Protein AF-0000000066297796 (afdb_homodimer)

Solvent-accessible surface area (backbone atoms only — not comparable to full-atom values): 14491 Å² total; per-residue (Å²): 128,83,78,82,70,74,67,87,61,64,45,79,57,37,76,49,70,39,45,79,88,54,31,48,97,86,64,41,48,44,60,19,57,55,48,24,51,47,42,53,22,48,47,53,55,48,22,64,70,48,68,47,52,62,45,63,42,34,41,39,68,30,38,41,75,50,87,57,54,66,49,24,34,40,34,30,19,32,37,77,75,46,72,60,62,36,36,39,31,32,43,38,38,34,34,36,34,26,72,74,47,86,66,66,67,46,70,52,73,26,32,38,33,36,39,32,33,34,22,29,48,98,82,70,41,79,32,73,49,62,76,74,72,80,127,130,82,77,83,71,73,67,86,59,63,44,80,55,37,75,49,70,40,46,79,90,55,33,48,98,86,62,40,48,45,62,18,56,55,47,23,53,46,42,54,22,49,46,53,56,49,22,64,68,47,69,45,52,63,44,62,41,34,40,38,68,29,38,43,75,50,88,57,53,68,48,24,36,41,32,30,19,35,37,78,76,46,72,60,62,36,35,40,31,32,42,37,37,33,34,36,34,27,73,72,46,86,64,66,66,45,70,50,75,24,33,39,32,36,38,32,32,33,22,28,48,99,83,69,41,79,31,73,49,64,75,75,72,82,126

Nearest PDB structures (foldseek):
  1yli-assembly1_B  TM=9.762E-01  e=2.088E-17  Haemophilus influenzae
  3bjk-assembly1_D  TM=9.701E-01  e=1.473E-16  Haemophilus influenzae Rd KW20
  5dm5-assembly1_B  TM=9.636E-01  e=7.274E-17  Yersinia pestis
  3bjk-assembly1_F  TM=9.684E-01  e=4.130E-16  Haemophilus influenzae Rd KW20
  3d6l-assembly1_A  TM=9.419E-01  e=7.217E-12  Campylobacter jejuni

Structure (mmCIF, N/CA/C/O backbone):
data_AF-0000000066297796-model_v1
#
loop_
_entity.id
_entity.type
_entity.pdbx_description
1 polymer 'Uncharacterized acyl-CoA thioester hydrolase bbp_254'
#
loop_
_atom_site.group_PDB
_atom_site.id
_atom_site.type_symbol
_atom_site.label_atom_id
_atom_site.label_alt_id
_atom_site.label_comp_id
_atom_site.label_asym_id
_atom_site.label_entity_id
_atom_site.label_seq_id
_atom_site.pdbx_PDB_ins_code
_atom_site.Cartn_x
_atom_site.Cartn_y
_atom_site.Cartn_z
_atom_site.occupancy
_atom_site.B_iso_or_equiv
_atom_site.auth_seq_id
_atom_site.auth_comp_id
_atom_site.auth_asym_id
_atom_site.auth_atom_id
_atom_site.pdbx_PDB_model_num
ATOM 1 N N . MET A 1 1 ? -14.867 -24.016 8.32 1 32.47 1 MET A N 1
ATOM 2 C CA . MET A 1 1 ? -15.242 -22.609 8.445 1 32.47 1 MET A CA 1
ATOM 3 C C . MET A 1 1 ? -15.898 -22.109 7.16 1 32.47 1 MET A C 1
ATOM 5 O O . MET A 1 1 ? -15.32 -22.234 6.078 1 32.47 1 MET A O 1
ATOM 9 N N . ASN A 1 2 ? -17.203 -22.109 6.871 1 38.03 2 ASN A N 1
ATOM 10 C CA . ASN A 1 2 ? -18.016 -21.781 5.703 1 38.03 2 ASN A CA 1
ATOM 11 C C . ASN A 1 2 ? -17.562 -20.469 5.047 1 38.03 2 ASN A C 1
ATOM 13 O O . ASN A 1 2 ? -17.875 -19.391 5.527 1 38.03 2 ASN A O 1
ATOM 17 N N . ILE A 1 3 ? -16.453 -20.359 4.543 1 45.09 3 ILE A N 1
ATOM 18 C CA . ILE A 1 3 ? -15.773 -19.281 3.822 1 45.09 3 ILE A CA 1
ATOM 19 C C . ILE A 1 3 ? -16.734 -18.641 2.82 1 45.09 3 ILE A C 1
ATOM 21 O O . ILE A 1 3 ? -16.344 -17.766 2.053 1 45.09 3 ILE A O 1
ATOM 25 N N . LYS A 1 4 ? -17.812 -19.359 2.416 1 47.53 4 LYS A N 1
ATOM 26 C CA . LYS A 1 4 ? -18.844 -19.125 1.405 1 47.53 4 LYS A CA 1
ATOM 27 C C . LYS A 1 4 ? -19.594 -17.828 1.689 1 47.53 4 LYS A C 1
ATOM 29 O O . LYS A 1 4 ? -20.094 -17.188 0.768 1 47.53 4 LYS A O 1
ATOM 34 N N . ASN A 1 5 ? -20 -17.5 2.943 1 54.66 5 ASN A N 1
ATOM 35 C CA . ASN A 1 5 ? -20.984 -16.453 3.154 1 54.66 5 ASN A CA 1
ATOM 36 C C . ASN A 1 5 ? -20.328 -15.141 3.568 1 54.66 5 ASN A C 1
ATOM 38 O O . ASN A 1 5 ? -20.891 -14.391 4.367 1 54.66 5 ASN A O 1
ATOM 42 N N . GLN A 1 6 ? -19.156 -15 3.453 1 76.81 6 GLN A N 1
ATOM 43 C CA . GLN A 1 6 ? -18.688 -13.766 4.082 1 76.81 6 GLN A CA 1
ATOM 44 C C . GLN A 1 6 ? -19.062 -12.547 3.244 1 76.81 6 GLN A C 1
ATOM 46 O O . GLN A 1 6 ? -18.922 -12.562 2.02 1 76.81 6 GLN A O 1
ATOM 51 N N . LYS A 1 7 ? -19.953 -11.781 3.76 1 90.38 7 LYS A N 1
ATOM 52 C CA . LYS A 1 7 ? -20.359 -10.484 3.221 1 90.38 7 LYS A CA 1
ATOM 53 C C . LYS A 1 7 ? -19.391 -9.391 3.664 1 90.38 7 LYS A C 1
ATOM 55 O O . LYS A 1 7 ? -18.812 -9.461 4.754 1 90.38 7 LYS A O 1
ATOM 60 N N . PRO A 1 8 ? -19.234 -8.531 2.721 1 95.75 8 PRO A N 1
ATOM 61 C CA . PRO A 1 8 ? -18.375 -7.414 3.111 1 95.75 8 PRO A CA 1
ATOM 62 C C . PRO A 1 8 ? -18.875 -6.691 4.359 1 95.75 8 PRO A C 1
ATOM 64 O O . PRO A 1 8 ? -20.078 -6.637 4.605 1 95.75 8 PRO A O 1
ATOM 67 N N . LYS A 1 9 ? -17.969 -6.23 5.164 1 95.38 9 LYS A N 1
ATOM 68 C CA . LYS A 1 9 ? -18.297 -5.426 6.336 1 95.38 9 LYS A CA 1
ATOM 69 C C . LYS A 1 9 ? -18.047 -3.943 6.078 1 95.38 9 LYS A C 1
ATOM 71 O O . LYS A 1 9 ? -17.031 -3.576 5.488 1 95.38 9 LYS A O 1
ATOM 76 N N . GLY A 1 10 ? -19.016 -3.129 6.457 1 96.25 10 GLY A N 1
ATOM 77 C CA . GLY A 1 10 ? -18.828 -1.689 6.348 1 96.25 10 GLY A CA 1
ATOM 78 C C . GLY A 1 10 ? -19.484 -1.1 5.113 1 96.25 10 GLY A C 1
ATOM 79 O O . GLY A 1 10 ? -20.406 -1.694 4.547 1 96.25 10 GLY A O 1
ATOM 80 N N . LYS A 1 11 ? -19.109 0.107 4.781 1 97.25 11 LYS A N 1
ATOM 81 C CA . LYS A 1 11 ? -19.641 0.881 3.662 1 97.25 11 LYS A CA 1
ATOM 82 C C . LYS A 1 11 ? -18.719 0.786 2.447 1 97.25 11 LYS A C 1
ATOM 84 O O . LYS A 1 11 ? -17.5 0.855 2.578 1 97.25 11 LYS A O 1
ATOM 89 N N . MET A 1 12 ? -19.406 0.621 1.265 1 98.44 12 MET A N 1
ATOM 90 C CA . MET A 1 12 ? -18.594 0.71 0.055 1 98.44 12 MET A CA 1
ATOM 91 C C . MET A 1 12 ? -18.062 2.125 -0.138 1 98.44 12 MET A C 1
ATOM 93 O O . MET A 1 12 ? -18.828 3.074 -0.27 1 98.44 12 MET A O 1
ATOM 97 N N . VAL A 1 13 ? -16.781 2.252 -0.218 1 98.62 13 VAL A N 1
ATOM 98 C CA . VAL A 1 13 ? -16.188 3.584 -0.25 1 98.62 13 VAL A CA 1
ATOM 99 C C . VAL A 1 13 ? -15.508 3.814 -1.6 1 98.62 13 VAL A C 1
ATOM 101 O O . VAL A 1 13 ? -15.211 4.953 -1.966 1 98.62 13 VAL A O 1
ATOM 104 N N . LEU A 1 14 ? -15.328 2.785 -2.348 1 98.38 14 LEU A N 1
ATOM 105 C CA . LEU A 1 14 ? -14.719 2.881 -3.668 1 98.38 14 LEU A CA 1
ATOM 106 C C . LEU A 1 14 ? -15.094 1.681 -4.531 1 98.38 14 LEU A C 1
ATOM 108 O O . LEU A 1 14 ? -15.133 0.549 -4.043 1 98.38 14 LEU A O 1
ATOM 112 N N . ARG A 1 15 ? -15.359 1.943 -5.797 1 98.56 15 ARG A N 1
ATOM 113 C CA . ARG A 1 15 ? -15.609 0.904 -6.789 1 98.56 15 ARG A CA 1
ATOM 114 C C . ARG A 1 15 ? -15.008 1.276 -8.141 1 98.56 15 ARG A C 1
ATOM 116 O O . ARG A 1 15 ? -15.195 2.395 -8.625 1 98.56 15 ARG A O 1
ATOM 123 N N . THR A 1 16 ? -14.266 0.316 -8.688 1 98.19 16 THR A N 1
ATOM 124 C CA . THR A 1 16 ? -13.609 0.591 -9.953 1 98.19 16 THR A CA 1
ATOM 125 C C . THR A 1 16 ? -13.414 -0.694 -10.758 1 98.19 16 THR A C 1
ATOM 127 O O . THR A 1 16 ? -13.797 -1.776 -10.305 1 98.19 16 THR A O 1
ATOM 130 N N . LEU A 1 17 ? -12.938 -0.576 -11.984 1 97.56 17 LEU A N 1
ATOM 131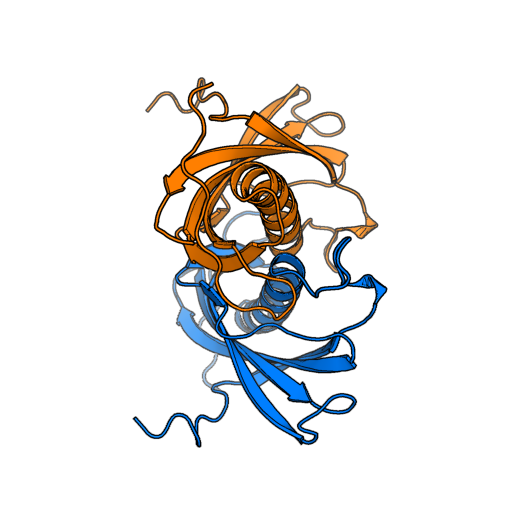 C CA . LEU A 1 17 ? -12.586 -1.692 -12.859 1 97.56 17 LEU A CA 1
ATOM 132 C C . LEU A 1 17 ? -11.07 -1.84 -12.969 1 97.56 17 LEU A C 1
ATOM 134 O O . LEU A 1 17 ? -10.359 -0.858 -13.203 1 97.56 17 LEU A O 1
ATOM 138 N N . ALA A 1 18 ? -10.562 -3.043 -12.672 1 97.38 18 ALA A N 1
ATOM 139 C CA . ALA A 1 18 ? -9.141 -3.295 -12.93 1 97.38 18 ALA A CA 1
ATOM 140 C C . ALA A 1 18 ? -8.844 -3.273 -14.43 1 97.38 18 ALA A C 1
ATOM 142 O O . ALA A 1 18 ? -9.414 -4.059 -15.188 1 97.38 18 ALA A O 1
ATOM 143 N N . MET A 1 19 ? -7.863 -2.436 -14.797 1 96.69 19 MET A N 1
ATOM 144 C CA . MET A 1 19 ? -7.625 -2.205 -16.219 1 96.69 19 MET A CA 1
ATOM 145 C C . MET A 1 19 ? -6.215 -2.633 -16.609 1 96.69 19 MET A C 1
ATOM 147 O O . MET A 1 19 ? -5.352 -2.801 -15.75 1 96.69 19 MET A O 1
ATOM 151 N N . PRO A 1 20 ? -5.93 -2.816 -17.953 1 95.88 20 PRO A N 1
ATOM 152 C CA . PRO A 1 20 ? -4.594 -3.219 -18.406 1 95.88 20 PRO A CA 1
ATOM 153 C C . PRO A 1 20 ? -3.504 -2.246 -17.953 1 95.88 20 PRO A C 1
ATOM 155 O O . PRO A 1 20 ? -2.375 -2.66 -17.688 1 95.88 20 PRO A O 1
ATOM 158 N N . ALA A 1 21 ? -3.834 -1 -17.828 1 94.5 21 ALA A N 1
ATOM 159 C CA . ALA A 1 21 ? -2.875 0.03 -17.438 1 94.5 21 ALA A CA 1
ATOM 160 C C . ALA A 1 21 ? -2.43 -0.157 -15.992 1 94.5 21 ALA A C 1
ATOM 162 O O . ALA A 1 21 ? -1.438 0.435 -15.555 1 94.5 21 ALA A O 1
ATOM 163 N N . ASP A 1 22 ? -3.174 -0.992 -15.242 1 95.25 22 ASP A N 1
ATOM 164 C CA . ASP A 1 22 ? -2.906 -1.193 -13.82 1 95.25 22 ASP A CA 1
ATOM 165 C C . ASP A 1 22 ? -2.012 -2.41 -13.594 1 95.25 22 ASP A C 1
ATOM 167 O O . ASP A 1 22 ? -1.73 -2.781 -12.453 1 95.25 22 ASP A O 1
ATOM 171 N N . THR A 1 23 ? -1.569 -3.014 -14.625 1 94.31 23 THR A N 1
ATOM 172 C CA . THR A 1 23 ? -0.834 -4.27 -14.531 1 94.31 23 THR A CA 1
ATOM 173 C C . THR A 1 23 ? 0.669 -4.012 -14.477 1 94.31 23 THR A C 1
ATOM 175 O O . THR A 1 23 ? 1.126 -2.904 -14.766 1 94.31 23 THR A O 1
ATOM 178 N N . ASN A 1 24 ? 1.337 -5.059 -14.031 1 89.31 24 ASN A N 1
ATOM 179 C CA . ASN A 1 24 ? 2.793 -5.074 -14.125 1 89.31 24 ASN A CA 1
ATOM 180 C C . ASN A 1 24 ? 3.26 -5.59 -15.484 1 89.31 24 ASN A C 1
ATOM 182 O O . ASN A 1 24 ? 2.463 -5.707 -16.422 1 89.31 24 ASN A O 1
ATOM 186 N N . ALA A 1 25 ? 4.613 -5.758 -15.562 1 83.62 25 ALA A N 1
ATOM 187 C CA . ALA A 1 25 ? 5.207 -6.172 -16.828 1 83.62 25 ALA A CA 1
ATOM 188 C C . ALA A 1 25 ? 4.703 -7.555 -17.25 1 83.62 25 ALA A C 1
ATOM 190 O O . ALA A 1 25 ? 4.719 -7.898 -18.422 1 83.62 25 ALA A O 1
ATOM 191 N N . ASN A 1 26 ? 4.207 -8.344 -16.266 1 83.5 26 ASN A N 1
ATOM 192 C CA . ASN A 1 26 ? 3.721 -9.695 -16.547 1 83.5 26 ASN A CA 1
ATOM 193 C C . ASN A 1 26 ? 2.234 -9.688 -16.906 1 83.5 26 ASN A C 1
ATOM 195 O O . ASN A 1 26 ? 1.662 -10.734 -17.203 1 83.5 26 ASN A O 1
ATOM 199 N N . GLY A 1 27 ? 1.586 -8.484 -16.781 1 87.31 27 GLY A N 1
ATOM 200 C CA . GLY A 1 27 ? 0.166 -8.398 -17.078 1 87.31 27 GLY A CA 1
ATOM 201 C C . GLY A 1 27 ? -0.717 -8.688 -15.883 1 87.31 27 GLY A C 1
ATOM 202 O O . GLY A 1 27 ? -1.933 -8.836 -16.016 1 87.31 27 GLY A O 1
ATOM 203 N N . ASP A 1 28 ? -0.101 -8.773 -14.773 1 88.56 28 ASP A N 1
ATOM 204 C CA . ASP A 1 28 ? -0.862 -9.031 -13.555 1 88.56 28 ASP A CA 1
ATOM 205 C C . ASP A 1 28 ? -1.124 -7.738 -12.789 1 88.56 28 ASP A C 1
ATOM 207 O O . ASP A 1 28 ? -0.274 -6.848 -12.75 1 88.56 28 ASP A O 1
ATOM 211 N N . ILE A 1 29 ? -2.359 -7.707 -12.219 1 94.88 29 ILE A N 1
ATOM 212 C CA . ILE A 1 29 ? -2.58 -6.637 -11.258 1 94.88 29 ILE A CA 1
ATOM 213 C C . ILE A 1 29 ? -1.685 -6.844 -10.039 1 94.88 29 ILE A C 1
ATOM 215 O O . ILE A 1 29 ? -1.712 -7.906 -9.414 1 94.88 29 ILE A O 1
ATOM 219 N N . PHE A 1 30 ? -0.823 -5.973 -9.727 1 93.31 30 PHE A N 1
ATOM 220 C CA . PHE A 1 30 ? 0.124 -6.18 -8.641 1 93.31 30 PHE A CA 1
ATOM 221 C C . PHE A 1 30 ? -0.437 -5.648 -7.328 1 93.31 30 PHE A C 1
ATOM 223 O O . PHE A 1 30 ? -1.392 -4.867 -7.324 1 93.31 30 PHE A O 1
ATOM 230 N N . GLY A 1 31 ? 0.089 -5.98 -6.266 1 96.44 31 GLY A N 1
ATOM 231 C CA . GLY A 1 31 ? -0.411 -5.645 -4.941 1 96.44 31 GLY A CA 1
ATOM 232 C C . GLY A 1 31 ? -0.404 -4.156 -4.66 1 96.44 31 GLY A C 1
ATOM 233 O O . GLY A 1 31 ? -1.271 -3.65 -3.941 1 96.44 31 GLY A O 1
ATOM 234 N N . GLY A 1 32 ? 0.534 -3.486 -5.18 1 97.75 32 GLY A N 1
ATOM 235 C CA . GLY A 1 32 ? 0.654 -2.053 -4.965 1 97.75 32 GLY A CA 1
ATOM 236 C C . GLY A 1 32 ? -0.556 -1.274 -5.449 1 97.75 32 GLY A C 1
ATOM 237 O O . GLY A 1 32 ? -0.964 -0.297 -4.816 1 97.75 32 GLY A O 1
ATOM 238 N N . TRP A 1 33 ? -1.08 -1.667 -6.531 1 97.69 33 TRP A N 1
ATOM 239 C CA . TRP A 1 33 ? -2.273 -1.008 -7.051 1 97.69 33 TRP A CA 1
ATOM 240 C C . TRP A 1 33 ? -3.459 -1.208 -6.113 1 97.69 33 TRP A C 1
ATOM 242 O O . TRP A 1 33 ? -4.191 -0.26 -5.816 1 97.69 33 TRP A O 1
ATOM 252 N N . ILE A 1 34 ? -3.648 -2.393 -5.656 1 98.19 34 ILE A N 1
ATOM 253 C CA . ILE A 1 34 ? -4.711 -2.711 -4.707 1 98.19 34 ILE A CA 1
ATOM 254 C C . ILE A 1 34 ? -4.551 -1.857 -3.449 1 98.19 34 ILE A C 1
ATOM 256 O O . ILE A 1 34 ? -5.516 -1.261 -2.969 1 98.19 34 ILE A O 1
ATOM 260 N N . MET A 1 35 ? -3.344 -1.786 -2.936 1 98.44 35 MET A N 1
ATOM 261 C CA . MET A 1 35 ? -3.057 -0.996 -1.742 1 98.44 35 MET A CA 1
ATOM 262 C C . MET A 1 35 ? -3.414 0.47 -1.96 1 98.44 35 MET A C 1
ATOM 264 O O . MET A 1 35 ? -3.926 1.13 -1.055 1 98.44 35 MET A O 1
ATOM 268 N N . SER A 1 36 ? -3.145 0.917 -3.127 1 98 36 SER A N 1
ATOM 269 C CA . SER A 1 36 ? -3.471 2.303 -3.453 1 98 36 SER A CA 1
ATOM 270 C C . SER A 1 36 ? -4.977 2.535 -3.432 1 98 36 SER A C 1
ATOM 272 O O . SER A 1 36 ? -5.449 3.535 -2.887 1 98 36 SER A O 1
ATOM 274 N N . GLN A 1 37 ? -5.746 1.631 -4.012 1 98.25 37 GLN A N 1
ATOM 275 C CA . GLN A 1 37 ? -7.203 1.741 -3.961 1 98.25 37 GLN A CA 1
ATOM 276 C C . GLN A 1 37 ? -7.703 1.739 -2.52 1 98.25 37 GLN A C 1
ATOM 278 O O . GLN A 1 37 ? -8.594 2.516 -2.164 1 98.25 37 GLN A O 1
ATOM 283 N N . MET A 1 38 ? -7.152 0.879 -1.711 1 98.69 38 MET A N 1
ATOM 284 C CA . MET A 1 38 ? -7.539 0.791 -0.306 1 98.69 38 MET A CA 1
ATOM 285 C C . MET A 1 38 ? -7.297 2.115 0.41 1 98.69 38 MET A C 1
ATOM 287 O O . MET A 1 38 ? -8.164 2.598 1.141 1 98.69 38 MET A O 1
ATOM 291 N N . ASP A 1 39 ? -6.137 2.672 0.183 1 98.5 39 ASP A N 1
ATOM 292 C CA . ASP A 1 39 ? -5.797 3.928 0.844 1 98.5 39 ASP A CA 1
ATOM 293 C C . ASP A 1 39 ? -6.734 5.051 0.409 1 98.5 39 ASP A C 1
ATOM 295 O O . ASP A 1 39 ? -7.16 5.867 1.231 1 98.5 39 ASP A O 1
ATOM 299 N N . ILE A 1 40 ? -7.055 5.109 -0.897 1 97.5 40 ILE A N 1
ATOM 300 C CA . ILE A 1 40 ? -8 6.098 -1.4 1 97.5 40 ILE A CA 1
ATOM 301 C C . ILE A 1 40 ? -9.359 5.898 -0.729 1 97.5 40 ILE A C 1
ATOM 303 O O . ILE A 1 40 ? -9.922 6.84 -0.168 1 97.5 40 ILE A O 1
ATOM 307 N N . GLY A 1 41 ? -9.859 4.695 -0.728 1 98.19 41 GLY A N 1
ATOM 308 C CA . GLY A 1 41 ? -11.141 4.398 -0.107 1 98.19 41 GLY A CA 1
ATOM 309 C C . GLY A 1 41 ? -11.164 4.695 1.38 1 98.19 41 GLY A C 1
ATOM 310 O O . GLY A 1 41 ? -12.102 5.332 1.875 1 98.19 41 GLY A O 1
ATOM 311 N N . GLY A 1 42 ? -10.156 4.195 2.09 1 98.12 42 GLY A N 1
ATOM 312 C CA . GLY A 1 42 ? -10.062 4.461 3.516 1 98.12 42 GLY A CA 1
ATOM 313 C C . GLY A 1 42 ? -10.016 5.941 3.846 1 98.12 42 GLY A C 1
ATOM 314 O O . GLY A 1 42 ? -10.633 6.387 4.812 1 98.12 42 GLY A O 1
ATOM 315 N N . ALA A 1 43 ? -9.266 6.66 3.049 1 97.62 43 ALA A N 1
ATOM 316 C CA . ALA A 1 43 ? -9.133 8.094 3.268 1 97.62 43 ALA A CA 1
ATOM 317 C C . ALA A 1 43 ? -10.469 8.812 3.076 1 97.62 43 ALA A C 1
ATOM 319 O O . ALA A 1 43 ? -10.75 9.797 3.756 1 97.62 43 ALA A O 1
ATOM 320 N N . ILE A 1 44 ? -11.258 8.383 2.123 1 97.06 44 ILE A N 1
ATOM 321 C CA . ILE A 1 44 ? -12.578 8.961 1.915 1 97.06 44 ILE A CA 1
ATOM 322 C C . ILE A 1 44 ? -13.383 8.891 3.211 1 97.06 44 ILE A C 1
ATOM 324 O O . ILE A 1 44 ? -13.906 9.898 3.684 1 97.06 44 ILE A O 1
ATOM 328 N N . LEU A 1 45 ? -13.477 7.699 3.818 1 98.06 45 LEU A N 1
ATOM 329 C CA . LEU A 1 45 ? -14.211 7.543 5.066 1 98.06 45 LEU A CA 1
ATOM 330 C C . LEU A 1 45 ? -13.562 8.352 6.188 1 98.06 45 LEU A C 1
ATOM 332 O O . LEU A 1 45 ? -14.25 9.008 6.965 1 98.06 45 LEU A O 1
ATOM 336 N N . ALA A 1 46 ? -12.266 8.305 6.281 1 97.75 46 ALA A N 1
ATOM 337 C CA . ALA A 1 46 ? -11.547 9.023 7.328 1 97.75 46 ALA A CA 1
ATOM 338 C C . ALA A 1 46 ? -11.812 10.523 7.242 1 97.75 46 ALA A C 1
ATOM 340 O O . ALA A 1 46 ? -12.008 11.188 8.266 1 97.75 46 ALA A O 1
ATOM 341 N N . LYS A 1 47 ? -11.805 11.031 6.047 1 96.5 47 LYS A N 1
ATOM 342 C CA . LYS A 1 47 ? -12.07 12.453 5.836 1 96.5 47 LYS A CA 1
ATOM 343 C C . LYS A 1 47 ? -13.484 12.82 6.27 1 96.5 47 LYS A C 1
ATOM 345 O O . LYS A 1 47 ? -13.703 13.898 6.832 1 96.5 47 LYS A O 1
ATOM 350 N N . GLU A 1 48 ? -14.445 11.953 5.961 1 96.62 48 GLU A N 1
ATOM 351 C CA . GLU A 1 48 ? -15.82 12.188 6.387 1 96.62 48 GLU A CA 1
ATOM 352 C C . GLU A 1 48 ? -15.914 12.305 7.906 1 96.62 48 GLU A C 1
ATOM 354 O O . GLU A 1 48 ? -16.594 13.188 8.422 1 96.62 48 GLU A O 1
ATOM 359 N N . ILE A 1 49 ? -15.242 11.43 8.562 1 96.75 49 ILE A N 1
ATOM 360 C CA . ILE A 1 49 ? -15.281 11.398 10.023 1 96.75 49 ILE A CA 1
ATOM 361 C C . ILE A 1 49 ? -14.555 12.625 10.578 1 96.75 49 ILE A C 1
ATOM 363 O O . ILE A 1 49 ? -15.047 13.273 11.508 1 96.75 49 ILE A O 1
ATOM 367 N N . ALA A 1 50 ? -13.43 12.922 10.023 1 96.81 50 ALA A N 1
ATOM 368 C CA . ALA A 1 50 ? -12.578 14.008 10.516 1 96.81 50 ALA A CA 1
ATOM 369 C C . ALA A 1 50 ? -13.141 15.367 10.102 1 96.81 50 ALA A C 1
ATOM 371 O O . ALA A 1 50 ? -12.734 16.406 10.641 1 96.81 50 ALA A O 1
ATOM 372 N N . ARG A 1 51 ? -13.977 15.359 9.055 1 95.56 51 ARG A N 1
ATOM 373 C CA . ARG A 1 51 ? -14.461 16.578 8.43 1 95.56 51 ARG A CA 1
ATOM 374 C C . ARG A 1 51 ? -13.305 17.469 8 1 95.56 51 ARG A C 1
ATOM 376 O O . ARG A 1 51 ? -13.289 18.672 8.305 1 95.56 51 ARG A O 1
ATOM 383 N N . GLY A 1 52 ? -12.391 16.828 7.348 1 94.44 52 GLY A N 1
ATOM 384 C CA . GLY A 1 52 ? -11.188 17.531 6.926 1 94.44 52 GLY A CA 1
ATOM 385 C C . GLY A 1 52 ? -10.094 16.594 6.449 1 94.44 52 GLY A C 1
ATOM 386 O O . GLY A 1 52 ? -10.352 15.422 6.172 1 94.44 52 GLY A O 1
ATOM 387 N N . ARG A 1 53 ? -8.867 17.125 6.375 1 94.81 53 ARG A N 1
ATOM 388 C CA . ARG A 1 53 ? -7.723 16.391 5.84 1 94.81 53 ARG A CA 1
ATOM 389 C C . ARG A 1 53 ? -7.254 15.32 6.82 1 94.81 53 ARG A C 1
ATOM 391 O O . ARG A 1 53 ? -7.336 15.508 8.031 1 94.81 53 ARG A O 1
ATOM 398 N N . VAL A 1 54 ? -6.77 14.281 6.23 1 96.69 54 VAL A N 1
ATOM 399 C CA . VAL A 1 54 ? -6.168 13.211 7.02 1 96.69 54 VAL A CA 1
ATOM 400 C C . VAL A 1 54 ? -4.883 12.734 6.348 1 96.69 54 VAL A C 1
ATOM 402 O O . VAL A 1 54 ? -4.676 12.969 5.152 1 96.69 54 VAL A O 1
ATOM 405 N N . VAL A 1 55 ? -3.973 12.117 7.09 1 96.81 55 VAL A N 1
ATOM 406 C CA . VAL A 1 55 ? -2.77 11.477 6.57 1 96.81 55 VAL A CA 1
ATOM 407 C C . VAL A 1 55 ? -2.686 10.039 7.074 1 96.81 55 VAL A C 1
ATOM 409 O O . VAL A 1 55 ? -3.1 9.742 8.203 1 96.81 55 VAL A O 1
ATOM 412 N N . THR A 1 56 ? -2.234 9.18 6.258 1 97.75 56 THR A N 1
ATOM 413 C CA . THR A 1 56 ? -2.025 7.797 6.66 1 97.75 56 THR A CA 1
ATOM 414 C C . THR A 1 56 ? -0.795 7.672 7.555 1 97.75 56 THR A C 1
ATOM 416 O O . THR A 1 56 ? 0.295 8.109 7.184 1 97.75 56 THR A O 1
ATOM 419 N N . VAL A 1 57 ? -0.989 7 8.672 1 98.06 57 VAL A N 1
ATOM 420 C CA . VAL A 1 57 ? 0.152 6.918 9.578 1 98.06 57 VAL A CA 1
ATOM 421 C C . VAL A 1 57 ? 0.64 5.473 9.672 1 98.06 57 VAL A C 1
ATOM 423 O O . VAL A 1 57 ? 1.825 5.227 9.906 1 98.06 57 VAL A O 1
ATOM 426 N N . SER A 1 58 ? -0.253 4.543 9.484 1 98.38 58 SER A N 1
ATOM 427 C CA . SER A 1 58 ? 0.2 3.154 9.492 1 98.38 58 SER A CA 1
ATOM 428 C C . SER A 1 58 ? -0.805 2.242 8.797 1 98.38 58 SER A C 1
ATOM 430 O O . SER A 1 58 ? -1.98 2.588 8.672 1 98.38 58 SER A O 1
ATOM 432 N N . VAL A 1 59 ? -0.302 1.15 8.312 1 98.56 59 VAL A N 1
ATOM 433 C CA . VAL A 1 59 ? -1.087 0.046 7.77 1 98.56 59 VAL A CA 1
ATOM 434 C C . VAL A 1 59 ? -0.616 -1.271 8.383 1 98.56 59 VAL A C 1
ATOM 436 O O . VAL A 1 59 ? 0.584 -1.552 8.414 1 98.56 59 VAL A O 1
ATOM 439 N N . ASN A 1 60 ? -1.596 -2.072 8.875 1 97.5 60 ASN A N 1
ATOM 440 C CA . ASN A 1 60 ? -1.229 -3.299 9.57 1 97.5 60 ASN A CA 1
ATOM 441 C C . ASN A 1 60 ? -2.047 -4.492 9.078 1 97.5 60 ASN A C 1
ATOM 443 O O . ASN A 1 60 ? -3.225 -4.348 8.742 1 97.5 60 ASN A O 1
ATOM 447 N N . GLY A 1 61 ? -1.317 -5.57 9.094 1 95.75 61 GLY A N 1
ATOM 448 C CA . GLY A 1 61 ? -2.008 -6.836 8.914 1 95.75 61 GLY A CA 1
ATOM 449 C C . GLY A 1 61 ? -2.59 -7 7.52 1 95.75 61 GLY A C 1
ATOM 450 O O . GLY A 1 61 ? -3.725 -7.453 7.363 1 95.75 61 GLY A O 1
ATOM 451 N N . MET A 1 62 ? -1.919 -6.625 6.535 1 98.19 62 MET A N 1
ATOM 452 C CA . MET A 1 62 ? -2.453 -6.762 5.184 1 98.19 62 MET A CA 1
ATOM 453 C C . MET A 1 62 ? -2.148 -8.141 4.613 1 98.19 62 MET A C 1
ATOM 455 O O . MET A 1 62 ? -1.005 -8.602 4.66 1 98.19 62 MET A O 1
ATOM 459 N N . THR A 1 63 ? -3.178 -8.695 4.055 1 98.12 63 THR A N 1
ATOM 460 C CA . THR A 1 63 ? -3.031 -9.992 3.402 1 98.12 63 THR A CA 1
ATOM 461 C C . THR A 1 63 ? -3.67 -9.977 2.018 1 98.12 63 THR A C 1
ATOM 463 O O . THR A 1 63 ? -4.773 -9.453 1.843 1 98.12 63 THR A O 1
ATOM 466 N N . PHE A 1 64 ? -2.951 -10.469 1.14 1 97.12 64 PHE A N 1
ATOM 467 C CA . PHE A 1 64 ? -3.467 -10.68 -0.209 1 97.12 64 PHE A CA 1
ATOM 468 C C . PHE A 1 64 ? -3.879 -12.125 -0.415 1 97.12 64 PHE A C 1
ATOM 470 O O . PHE A 1 64 ? -3.045 -12.977 -0.743 1 97.12 64 PHE A O 1
ATOM 477 N N . LEU A 1 65 ? -5.145 -12.391 -0.335 1 94.56 65 LEU A N 1
ATOM 478 C CA . LEU A 1 65 ? -5.68 -13.75 -0.28 1 94.56 65 LEU A CA 1
ATOM 479 C C . LEU A 1 65 ? -5.77 -14.352 -1.677 1 94.56 65 LEU A C 1
ATOM 481 O O . LEU A 1 65 ? -5.562 -15.555 -1.853 1 94.56 65 LEU A O 1
ATOM 485 N N . LYS A 1 66 ? -6.105 -13.523 -2.643 1 92.69 66 LYS A N 1
ATOM 486 C CA . LYS A 1 66 ? -6.25 -13.945 -4.031 1 92.69 66 LYS A CA 1
ATOM 487 C C . LYS A 1 66 ? -5.836 -12.836 -4.992 1 92.69 66 LYS A C 1
ATOM 489 O O . LYS A 1 66 ? -6.031 -11.656 -4.707 1 92.69 66 LYS A O 1
ATOM 494 N N . SER A 1 67 ? -5.371 -13.234 -6.156 1 92.5 67 SER A N 1
ATOM 495 C CA . SER A 1 67 ? -4.973 -12.273 -7.176 1 92.5 67 SER A CA 1
ATOM 496 C C . SER A 1 67 ? -6.191 -11.641 -7.844 1 92.5 67 SER A C 1
ATOM 498 O O . SER A 1 67 ? -7.273 -12.234 -7.859 1 92.5 67 SER A O 1
ATOM 500 N N . VAL A 1 68 ? -6 -10.484 -8.305 1 94.69 68 VAL A N 1
ATOM 501 C CA . VAL A 1 68 ? -7.02 -9.758 -9.055 1 94.69 68 VAL A CA 1
ATOM 502 C C . VAL A 1 68 ? -6.676 -9.773 -10.547 1 94.69 68 VAL A C 1
ATOM 504 O O . VAL A 1 68 ? -5.508 -9.625 -10.922 1 94.69 68 VAL A O 1
ATOM 507 N N . SER A 1 69 ? -7.66 -9.977 -11.422 1 93.19 69 SER A N 1
ATOM 508 C CA . SER A 1 69 ? -7.441 -10 -12.867 1 93.19 69 SER A CA 1
ATOM 509 C C . SER A 1 69 ? -7.934 -8.719 -13.523 1 93.19 69 SER A C 1
ATOM 511 O O . SER A 1 69 ? -8.859 -8.078 -13.031 1 93.19 69 SER A O 1
ATOM 513 N N . VAL A 1 70 ? -7.281 -8.469 -14.609 1 95.31 70 VAL A N 1
ATOM 514 C CA . VAL A 1 70 ? -7.812 -7.398 -15.453 1 95.31 70 VAL A CA 1
ATOM 515 C C . VAL A 1 70 ? -9.273 -7.688 -15.789 1 95.31 70 VAL A C 1
ATOM 517 O O . VAL A 1 70 ? -9.625 -8.82 -16.125 1 95.31 70 VAL A O 1
ATOM 520 N N . GLY A 1 71 ? -10.148 -6.723 -15.609 1 95.25 71 GLY A N 1
ATOM 521 C CA . GLY A 1 71 ? -11.562 -6.871 -15.914 1 95.25 71 GLY A CA 1
ATOM 522 C C . GLY A 1 71 ? -12.414 -7.125 -14.688 1 95.25 71 GLY A C 1
ATOM 523 O O . GLY A 1 71 ? -13.641 -7.035 -14.75 1 95.25 71 GLY A O 1
ATOM 524 N N . ASP A 1 72 ? -11.797 -7.473 -13.594 1 96.5 72 ASP A N 1
ATOM 525 C CA . ASP A 1 72 ? -12.547 -7.648 -12.352 1 96.5 72 ASP A CA 1
ATOM 526 C C . ASP A 1 72 ? -13.086 -6.316 -11.844 1 96.5 72 ASP A C 1
ATOM 528 O O . ASP A 1 72 ? -12.414 -5.289 -11.938 1 96.5 72 ASP A O 1
ATOM 532 N N . VAL A 1 73 ? -14.305 -6.328 -11.375 1 97.88 73 VAL A N 1
ATOM 533 C CA . VAL A 1 73 ? -14.812 -5.191 -10.609 1 97.88 73 VAL A CA 1
ATOM 534 C C . VAL A 1 73 ? -14.258 -5.23 -9.188 1 97.88 73 VAL A C 1
ATOM 536 O O . VAL A 1 73 ? -14.398 -6.234 -8.484 1 97.88 73 VAL A O 1
ATOM 539 N N . VAL A 1 74 ? -13.602 -4.148 -8.773 1 98.19 74 VAL A N 1
ATOM 540 C CA . VAL A 1 74 ? -12.93 -4.059 -7.477 1 98.19 74 VAL A CA 1
ATOM 541 C C . VAL A 1 74 ? -13.68 -3.082 -6.574 1 98.19 74 VAL A C 1
ATOM 543 O O . VAL A 1 74 ? -13.852 -1.91 -6.918 1 98.19 74 VAL A O 1
ATOM 546 N N . SER A 1 75 ? -14.148 -3.561 -5.383 1 98.69 75 SER A N 1
ATOM 547 C CA . SER A 1 75 ? -14.867 -2.744 -4.41 1 98.69 75 SER A CA 1
ATOM 548 C C . SER A 1 75 ? -14.156 -2.74 -3.062 1 98.69 75 SER A C 1
ATOM 550 O O . SER A 1 75 ? -13.797 -3.797 -2.539 1 98.69 75 SER A O 1
ATOM 552 N N . CYS A 1 76 ? -13.984 -1.554 -2.523 1 98.81 76 CYS A N 1
ATOM 553 C CA . CYS A 1 76 ? -13.453 -1.402 -1.175 1 98.81 76 CYS A CA 1
ATOM 554 C C . CYS A 1 76 ? -14.562 -1.125 -0.172 1 98.81 76 CYS A C 1
ATOM 556 O O . CYS A 1 76 ? -15.344 -0.188 -0.35 1 98.81 76 CYS A O 1
ATOM 558 N N . TYR A 1 77 ? -14.617 -1.944 0.836 1 98.75 77 TYR A N 1
ATOM 559 C CA . TYR A 1 77 ? -15.516 -1.745 1.971 1 98.75 77 TYR A CA 1
ATOM 560 C C . TYR A 1 77 ? -14.734 -1.345 3.217 1 98.75 77 TYR A C 1
ATOM 562 O O . TYR A 1 77 ? -13.703 -1.94 3.527 1 98.75 77 TYR A O 1
ATOM 570 N N . ALA A 1 78 ? -15.273 -0.319 3.879 1 98.69 78 ALA A N 1
ATOM 571 C CA . ALA A 1 78 ? -14.539 0.229 5.012 1 98.69 78 ALA A CA 1
ATOM 572 C C . ALA A 1 78 ? -15.453 0.452 6.211 1 98.69 78 ALA A C 1
ATOM 574 O O . ALA A 1 78 ? -16.625 0.796 6.043 1 98.69 78 ALA A O 1
ATOM 575 N N . HIS A 1 79 ? -14.906 0.256 7.359 1 98 79 HIS A N 1
ATOM 576 C CA . HIS A 1 79 ? -15.609 0.64 8.578 1 98 79 HIS A CA 1
ATOM 577 C C . HIS A 1 79 ? -14.633 1.08 9.664 1 98 79 HIS A C 1
ATOM 579 O O . HIS A 1 79 ? -13.555 0.493 9.812 1 98 79 HIS A O 1
ATOM 585 N N . CYS A 1 80 ? -15.023 2.043 10.398 1 98.38 80 CYS A N 1
ATOM 586 C CA . CYS A 1 80 ? -14.227 2.594 11.484 1 98.38 80 CYS A CA 1
ATOM 587 C C . CYS A 1 80 ? -14.305 1.707 12.727 1 98.38 80 CYS A C 1
ATOM 589 O O . CYS A 1 80 ? -15.398 1.464 13.25 1 98.38 80 CYS A O 1
ATOM 591 N N . ILE A 1 81 ? -13.148 1.355 13.203 1 98.19 81 ILE A N 1
ATOM 592 C CA . ILE A 1 81 ? -13.195 0.417 14.32 1 98.19 81 ILE A CA 1
ATOM 593 C C . ILE A 1 81 ? -12.727 1.113 15.594 1 98.19 81 ILE A C 1
ATOM 595 O O . ILE A 1 81 ? -12.945 0.606 16.703 1 98.19 81 ILE A O 1
ATOM 599 N N . ARG A 1 82 ? -12.102 2.238 15.5 1 97.38 82 ARG A N 1
ATOM 600 C CA . ARG A 1 82 ? -11.617 2.988 16.656 1 97.38 82 ARG A CA 1
ATOM 601 C C . ARG A 1 82 ? -11.344 4.441 16.281 1 97.38 82 ARG A C 1
ATOM 603 O O . ARG A 1 82 ? -10.859 4.73 15.188 1 97.38 82 ARG A O 1
ATOM 610 N N . THR A 1 83 ? -11.688 5.352 17.172 1 97.69 83 THR A N 1
ATOM 611 C CA . THR A 1 83 ? -11.258 6.742 17.062 1 97.69 83 THR A CA 1
ATOM 612 C C . THR A 1 83 ? -10.5 7.168 18.328 1 97.69 83 THR A C 1
ATOM 614 O O . THR A 1 83 ? -10.867 6.793 19.438 1 97.69 83 THR A O 1
ATOM 617 N N . GLY A 1 84 ? -9.398 7.824 18.094 1 97.31 84 GLY A N 1
ATOM 618 C CA . GLY A 1 84 ? -8.711 8.516 19.172 1 97.31 84 GLY A CA 1
ATOM 619 C C . GLY A 1 84 ? -9.016 10 19.219 1 97.31 84 GLY A C 1
ATOM 620 O O . GLY A 1 84 ? -10.117 10.43 18.859 1 97.31 84 GLY A O 1
ATOM 621 N N . ASN A 1 85 ? -8.031 10.742 19.781 1 97.12 85 ASN A N 1
ATOM 622 C CA . ASN A 1 85 ? -8.18 12.195 19.797 1 97.12 85 ASN A CA 1
ATOM 623 C C . ASN A 1 85 ? -8.078 12.797 18.406 1 97.12 85 ASN A C 1
ATOM 625 O O . ASN A 1 85 ? -8.844 13.688 18.047 1 97.12 85 ASN A O 1
ATOM 629 N N . THR A 1 86 ? -7.09 12.273 17.703 1 97.94 86 THR A N 1
ATOM 630 C CA . THR A 1 86 ? -6.863 12.789 16.359 1 97.94 86 THR A CA 1
ATOM 631 C C . THR A 1 86 ? -6.879 11.648 15.344 1 97.94 86 THR A C 1
ATOM 633 O O . THR A 1 86 ? -6.934 11.891 14.133 1 97.94 86 THR A O 1
ATOM 636 N N . SER A 1 87 ? -6.848 10.383 15.852 1 98.38 87 SER A N 1
ATOM 637 C CA . SER A 1 87 ? -6.617 9.25 14.977 1 98.38 87 SER A CA 1
ATOM 638 C C . SER A 1 87 ? -7.918 8.516 14.664 1 98.38 87 SER A C 1
ATOM 640 O O . SER A 1 87 ? -8.844 8.508 15.484 1 98.38 87 SER A O 1
ATOM 642 N N . ILE A 1 88 ? -8 7.953 13.531 1 98.44 88 ILE A N 1
ATOM 643 C CA . ILE A 1 88 ? -9.109 7.141 13.039 1 98.44 88 ILE A CA 1
ATOM 644 C C . ILE A 1 88 ? -8.586 5.797 12.539 1 98.44 88 ILE A C 1
ATOM 646 O O . ILE A 1 88 ? -7.73 5.754 11.648 1 98.44 88 ILE A O 1
ATOM 650 N N . THR A 1 89 ? -9.016 4.688 13.078 1 98.75 89 THR A N 1
ATOM 651 C CA . THR A 1 89 ? -8.641 3.342 12.656 1 98.75 89 THR A CA 1
ATOM 652 C C . THR A 1 89 ? -9.75 2.707 11.82 1 98.75 89 THR A C 1
ATOM 654 O O . THR A 1 89 ? -10.875 2.547 12.289 1 98.75 89 THR A O 1
ATOM 657 N N . ILE A 1 90 ? -9.398 2.338 10.602 1 98.69 90 ILE A N 1
ATOM 658 C CA . ILE A 1 90 ? -10.375 1.838 9.633 1 98.69 90 ILE A CA 1
ATOM 659 C C . ILE A 1 90 ? -9.961 0.447 9.164 1 98.69 90 ILE A C 1
ATOM 661 O O . ILE A 1 90 ? -8.828 0.245 8.719 1 98.69 90 ILE A O 1
ATOM 665 N N . LYS A 1 91 ? -10.828 -0.521 9.305 1 98.81 91 LYS A N 1
ATOM 666 C CA . LYS A 1 91 ? -10.656 -1.805 8.625 1 98.81 91 LYS A CA 1
ATOM 667 C C . LYS A 1 91 ? -11.188 -1.748 7.199 1 98.81 91 LYS A C 1
ATOM 669 O O . LYS A 1 91 ? -12.305 -1.288 6.965 1 98.81 91 LYS A O 1
ATOM 674 N N . ILE A 1 92 ? -10.391 -2.129 6.234 1 98.75 92 ILE A N 1
ATOM 675 C CA . ILE A 1 92 ? -10.773 -2.096 4.828 1 98.75 92 ILE A CA 1
ATOM 676 C C . ILE A 1 92 ? -10.68 -3.502 4.234 1 98.75 92 ILE A C 1
ATOM 678 O O . ILE A 1 92 ? -9.703 -4.219 4.461 1 98.75 92 ILE A O 1
ATOM 682 N N . GLU A 1 93 ? -11.688 -3.875 3.531 1 98.69 93 GLU A N 1
ATOM 683 C CA . GLU A 1 93 ? -11.727 -5.105 2.748 1 98.69 93 GLU A CA 1
ATOM 684 C C . GLU A 1 93 ? -11.891 -4.809 1.26 1 98.69 93 GLU A C 1
ATOM 686 O O . GLU A 1 93 ? -12.68 -3.943 0.876 1 98.69 93 GLU A O 1
ATOM 691 N N . VAL A 1 94 ? -11.156 -5.531 0.45 1 98.75 94 VAL A N 1
ATOM 692 C CA . VAL A 1 94 ? -11.328 -5.461 -0.998 1 98.75 94 VAL A CA 1
ATOM 693 C C . VAL A 1 94 ? -12.055 -6.703 -1.495 1 98.75 94 VAL A C 1
ATOM 695 O O . VAL A 1 94 ? -11.594 -7.828 -1.284 1 98.75 94 VAL A O 1
ATOM 698 N N . TRP A 1 95 ? -13.141 -6.453 -2.152 1 98.19 95 TRP A N 1
ATOM 699 C CA . TRP A 1 95 ? -13.945 -7.508 -2.76 1 98.19 95 TRP A CA 1
ATOM 700 C C . TRP A 1 95 ? -13.977 -7.363 -4.277 1 98.19 95 TRP A C 1
ATOM 702 O O . TRP A 1 95 ? -14.086 -6.25 -4.801 1 98.19 95 TRP A O 1
ATOM 712 N N . ILE A 1 96 ? -13.867 -8.523 -4.891 1 96.94 96 ILE A N 1
ATOM 713 C CA . ILE A 1 96 ? -13.914 -8.438 -6.348 1 96.94 96 ILE A CA 1
ATOM 714 C C . ILE A 1 96 ? -15.117 -9.219 -6.871 1 96.94 96 ILE A C 1
ATOM 716 O O . ILE A 1 96 ? -15.594 -10.148 -6.219 1 96.94 96 ILE A O 1
ATOM 720 N N . LYS A 1 97 ? -15.594 -8.734 -7.949 1 96.44 97 LYS A N 1
ATOM 721 C CA . LYS A 1 97 ? -16.594 -9.445 -8.742 1 96.44 97 LYS A CA 1
ATOM 722 C C . LYS A 1 97 ? -16.078 -9.742 -10.141 1 96.44 97 LYS A C 1
ATOM 724 O O . LYS A 1 97 ? -15.68 -8.836 -10.867 1 96.44 97 LYS A O 1
ATOM 729 N N . LYS A 1 98 ? -16.172 -11.031 -10.523 1 94.88 98 LYS A N 1
ATOM 730 C CA . LYS A 1 98 ? -15.781 -11.445 -11.867 1 94.88 98 LYS A CA 1
ATOM 731 C C . LYS A 1 98 ? -16.875 -11.117 -12.883 1 94.88 98 LYS A C 1
ATOM 733 O O . LYS A 1 98 ? -17.984 -11.648 -12.789 1 94.88 98 LYS A O 1
ATOM 738 N N . VAL A 1 99 ? -16.516 -10.344 -13.844 1 92.94 99 VAL A N 1
ATOM 739 C CA . VAL A 1 99 ? -17.562 -9.953 -14.797 1 92.94 99 VAL A CA 1
ATOM 740 C C . VAL A 1 99 ? -17.094 -10.258 -16.219 1 92.94 99 VAL A C 1
ATOM 742 O O . VAL A 1 99 ? -17.891 -10.25 -17.156 1 92.94 99 VAL A O 1
ATOM 745 N N . SER A 1 100 ? -15.828 -10.609 -16.422 1 86.69 100 SER A N 1
ATOM 746 C CA . SER A 1 100 ? -15.336 -10.828 -17.766 1 86.69 100 SER A CA 1
ATOM 747 C C . SER A 1 100 ? -14.492 -12.094 -17.859 1 86.69 100 SER A C 1
ATOM 749 O O . SER A 1 100 ? -14.008 -12.453 -18.922 1 86.69 100 SER A O 1
ATOM 751 N N . SER A 1 101 ? -14.141 -12.602 -16.734 1 81 101 SER A N 1
ATOM 752 C CA . SER A 1 101 ? -13.367 -13.844 -16.703 1 81 101 SER A CA 1
ATOM 753 C C . SER A 1 101 ? -14.055 -14.898 -15.844 1 81 101 SER A C 1
ATOM 755 O O . SER A 1 101 ? -14.836 -14.57 -14.953 1 81 101 SER A O 1
ATOM 757 N N . GLU A 1 102 ? -13.758 -16.094 -16.156 1 83.38 102 GLU A N 1
ATOM 758 C CA . GLU A 1 102 ? -14.352 -17.188 -15.391 1 83.38 102 GLU A CA 1
ATOM 759 C C . GLU A 1 102 ? -13.727 -17.297 -14 1 83.38 102 GLU A C 1
ATOM 761 O O . GLU A 1 102 ? -12.547 -16.984 -13.82 1 83.38 102 GLU A O 1
ATOM 766 N N . PRO A 1 103 ? -14.5 -17.781 -13.031 1 83.06 103 PRO A N 1
ATOM 767 C CA . PRO A 1 103 ? -15.945 -18.031 -13.062 1 83.06 103 PRO A CA 1
ATOM 768 C C . PRO A 1 103 ? -16.766 -16.75 -12.938 1 83.06 103 PRO A C 1
ATOM 770 O O . PRO A 1 103 ? -16.703 -16.062 -11.914 1 83.06 103 PRO A O 1
ATOM 773 N N . LEU A 1 104 ? -17.594 -16.453 -13.891 1 88.06 104 LEU A N 1
ATOM 774 C CA . LEU A 1 104 ? -18.391 -15.234 -13.961 1 88.06 104 LEU A CA 1
ATOM 775 C C . LEU A 1 104 ? -19.328 -15.133 -12.766 1 88.06 104 LEU A C 1
ATOM 777 O O . LEU A 1 104 ? -19.938 -16.125 -12.367 1 88.06 104 LEU A O 1
ATOM 781 N N . GLY A 1 105 ? -19.312 -14.039 -12.188 1 90.56 105 GLY A N 1
ATOM 782 C CA . GLY A 1 105 ? -20.266 -13.773 -11.117 1 90.56 105 GLY A CA 1
ATOM 783 C C . GLY A 1 105 ? -19.703 -14.031 -9.734 1 90.56 105 GLY A C 1
ATOM 784 O O . GLY A 1 105 ? -20.297 -13.648 -8.727 1 90.56 105 GLY A O 1
ATOM 785 N N . LYS A 1 106 ? -18.547 -14.758 -9.711 1 92.62 106 LYS A N 1
ATOM 786 C CA . LYS A 1 106 ? -17.938 -15.023 -8.414 1 92.62 106 LYS A CA 1
ATOM 787 C C . LYS A 1 106 ? -17.578 -13.727 -7.695 1 92.62 106 LYS A C 1
ATOM 789 O O . LYS A 1 106 ? -17.141 -12.766 -8.32 1 92.62 106 LYS A O 1
ATOM 794 N N . PHE A 1 107 ? -17.938 -13.641 -6.402 1 95.19 107 PHE A N 1
ATOM 795 C CA . PHE A 1 107 ? -17.781 -12.492 -5.52 1 95.19 107 PHE A CA 1
ATOM 796 C C . PHE A 1 107 ? -17.078 -12.898 -4.23 1 95.19 107 PHE A C 1
ATOM 798 O O . PHE A 1 107 ? -17.625 -13.656 -3.43 1 95.19 107 PHE A O 1
ATOM 805 N N . TYR A 1 108 ? -15.805 -12.43 -4.02 1 95.94 108 TYR A N 1
ATOM 806 C CA . TYR A 1 108 ? -15.055 -12.875 -2.854 1 95.94 108 TYR A CA 1
ATOM 807 C C . TYR A 1 108 ? -14.055 -11.805 -2.414 1 95.94 108 TYR A C 1
ATOM 809 O O . TYR A 1 108 ? -13.727 -10.898 -3.184 1 95.94 108 TYR A O 1
ATOM 817 N N . CYS A 1 109 ? -13.625 -11.867 -1.171 1 97.69 109 CYS A N 1
ATOM 818 C CA . CYS A 1 109 ? -12.641 -10.961 -0.58 1 97.69 109 CYS A CA 1
ATOM 819 C C . CYS A 1 109 ? -11.227 -11.336 -1.008 1 97.69 109 CYS A C 1
ATOM 821 O O . CYS A 1 109 ? -10.852 -12.508 -0.96 1 97.69 109 CYS A O 1
ATOM 823 N N . THR A 1 110 ? -10.492 -10.336 -1.45 1 97.44 110 THR A N 1
ATOM 824 C CA . THR A 1 110 ? -9.148 -10.641 -1.909 1 97.44 110 THR A CA 1
ATOM 825 C C . THR A 1 110 ? -8.102 -10.07 -0.954 1 97.44 110 THR A C 1
ATOM 827 O O . THR A 1 110 ? -6.965 -10.539 -0.91 1 97.44 110 THR A O 1
ATOM 830 N N . THR A 1 111 ? -8.438 -9.047 -0.25 1 98.06 111 THR A N 1
ATOM 831 C CA . THR A 1 111 ? -7.461 -8.375 0.604 1 98.06 111 THR A CA 1
ATOM 832 C C . THR A 1 111 ? -8.148 -7.699 1.786 1 98.06 111 THR A C 1
ATOM 834 O O . THR A 1 111 ? -9.266 -7.191 1.653 1 98.06 111 THR A O 1
ATOM 837 N N . GLU A 1 112 ? -7.504 -7.641 2.898 1 98.19 112 GLU A N 1
ATOM 838 C CA . GLU A 1 112 ? -7.949 -6.863 4.051 1 98.19 112 GLU A CA 1
ATOM 839 C C . GLU A 1 112 ? -6.762 -6.246 4.789 1 98.19 112 GLU A C 1
ATOM 841 O O . GLU A 1 112 ? -5.648 -6.77 4.73 1 98.19 112 GLU A O 1
ATOM 846 N N . ALA A 1 113 ? -7.055 -5.215 5.48 1 98.56 113 ALA A N 1
ATOM 847 C CA . ALA A 1 113 ? -6.02 -4.531 6.254 1 98.56 113 ALA A CA 1
ATOM 848 C C . ALA A 1 113 ? -6.633 -3.498 7.195 1 98.56 113 ALA A C 1
ATOM 850 O O . ALA A 1 113 ? -7.816 -3.168 7.082 1 98.56 113 ALA A O 1
ATOM 851 N N . ILE A 1 114 ? -5.824 -3.059 8.117 1 98.75 114 ILE A N 1
ATOM 852 C CA . ILE A 1 114 ? -6.188 -1.978 9.031 1 98.75 114 ILE A CA 1
ATOM 853 C C . ILE A 1 114 ? -5.34 -0.744 8.727 1 98.75 114 ILE A C 1
ATOM 855 O O . ILE A 1 114 ? -4.109 -0.809 8.742 1 98.75 114 ILE A O 1
ATOM 859 N N . PHE A 1 115 ? -6.02 0.32 8.453 1 98.69 115 PHE A N 1
ATOM 860 C CA . PHE A 1 115 ? -5.383 1.607 8.203 1 98.69 115 PHE A CA 1
ATOM 861 C C . PHE A 1 115 ? -5.613 2.561 9.375 1 98.69 115 PHE A C 1
ATOM 863 O O . PHE A 1 115 ? -6.719 2.627 9.914 1 98.69 115 PHE A O 1
ATOM 870 N N . VAL A 1 116 ? -4.598 3.309 9.727 1 98.81 116 VAL A N 1
ATOM 871 C CA . VAL A 1 116 ? -4.719 4.367 10.727 1 98.81 116 VAL A CA 1
ATOM 872 C C . VAL A 1 116 ? -4.445 5.723 10.07 1 98.81 116 VAL A C 1
ATOM 874 O O . VAL A 1 116 ? -3.4 5.918 9.453 1 98.81 116 VAL A O 1
ATOM 877 N N . TYR A 1 117 ? -5.359 6.562 10.219 1 98.31 117 TYR A N 1
ATOM 878 C CA . TYR A 1 117 ? -5.242 7.934 9.734 1 98.31 117 TYR A CA 1
ATOM 879 C C . TYR A 1 117 ? -5.191 8.914 10.898 1 98.31 117 TYR A C 1
ATOM 881 O O . TYR A 1 117 ? -5.75 8.656 11.969 1 98.31 117 TYR A O 1
ATOM 889 N N . VAL A 1 118 ? -4.578 10.039 10.688 1 98.25 118 VAL A N 1
ATOM 890 C CA . VAL A 1 118 ? -4.574 11.133 11.648 1 98.25 118 VAL A CA 1
ATOM 891 C C . VAL A 1 118 ? -5.129 12.398 10.992 1 98.25 118 VAL A C 1
ATOM 893 O O . VAL A 1 118 ? -4.703 12.773 9.898 1 98.25 118 VAL A O 1
ATOM 896 N N . ALA A 1 119 ? -6.094 13 11.617 1 98.06 119 ALA A N 1
ATOM 897 C CA . ALA A 1 119 ? -6.613 14.289 11.148 1 98.06 119 ALA A CA 1
ATOM 898 C C . ALA A 1 119 ? -5.566 15.391 11.289 1 98.06 119 ALA A C 1
ATOM 900 O O . ALA A 1 119 ? -4.879 15.469 12.305 1 98.06 119 ALA A O 1
ATOM 901 N N . VAL A 1 120 ? -5.5 16.219 10.242 1 96.25 120 VAL A N 1
ATOM 902 C CA . VAL A 1 120 ? -4.492 17.281 10.312 1 96.25 120 VAL A CA 1
ATOM 903 C C . VAL A 1 120 ? -5.102 18.609 9.867 1 96.25 120 VAL A C 1
ATOM 905 O O . VAL A 1 120 ? -6.09 18.625 9.133 1 96.25 120 VAL A O 1
ATOM 908 N N . ASP A 1 121 ? -4.492 19.688 10.336 1 94.69 121 ASP A N 1
ATOM 909 C CA . ASP A 1 121 ? -4.93 21.016 9.914 1 94.69 121 ASP A CA 1
ATOM 910 C C . ASP A 1 121 ? -4.211 21.453 8.641 1 94.69 121 ASP A C 1
ATOM 912 O O . ASP A 1 121 ? -3.576 20.625 7.969 1 94.69 121 ASP A O 1
ATOM 916 N N . GLU A 1 122 ? -4.359 22.688 8.312 1 91 122 GLU A N 1
ATOM 917 C CA . GLU A 1 122 ? -3.826 23.219 7.055 1 91 122 GLU A CA 1
ATOM 918 C C . GLU A 1 122 ? -2.301 23.219 7.062 1 91 122 GLU A C 1
ATOM 920 O O . GLU A 1 122 ? -1.669 23.312 6.008 1 91 122 GLU A O 1
ATOM 925 N N . PHE A 1 123 ? -1.713 23.047 8.25 1 90.19 123 PHE A N 1
ATOM 926 C CA . PHE A 1 123 ? -0.261 23.078 8.375 1 90.19 123 PHE A CA 1
ATOM 927 C C . PHE A 1 123 ? 0.305 21.688 8.539 1 90.19 123 PHE A C 1
ATOM 929 O O . PHE A 1 123 ? 1.508 21.516 8.75 1 90.19 123 PHE A O 1
ATOM 936 N N . GLY A 1 124 ? -0.535 20.688 8.523 1 91.12 124 GLY A N 1
ATOM 937 C CA . GLY A 1 124 ? -0.084 19.297 8.633 1 91.12 124 GLY A CA 1
ATOM 938 C C . GLY A 1 124 ? 0.073 18.828 10.062 1 91.12 124 GLY A C 1
ATOM 939 O O . GLY A 1 124 ? 0.645 17.766 10.32 1 91.12 124 GLY A O 1
ATOM 940 N N . GLN A 1 125 ? -0.485 19.688 10.953 1 95.69 125 GLN A N 1
ATOM 941 C CA . GLN A 1 125 ? -0.424 19.328 12.359 1 95.69 125 GLN A CA 1
ATOM 942 C C . GLN A 1 125 ? -1.677 18.562 12.789 1 95.69 125 GLN A C 1
ATOM 944 O O . GLN A 1 125 ? -2.781 18.875 12.336 1 95.69 125 GLN A O 1
ATOM 949 N N . PRO A 1 126 ? -1.45 17.625 13.695 1 97.31 126 PRO A N 1
ATOM 950 C CA . PRO A 1 126 ? -2.617 16.859 14.148 1 97.31 126 PRO A CA 1
ATOM 951 C C . PRO A 1 126 ? -3.725 17.75 14.695 1 97.31 126 PRO A C 1
ATOM 953 O O . PRO A 1 126 ? -3.443 18.75 15.383 1 97.31 126 PRO A O 1
ATOM 956 N N . LYS A 1 127 ? -4.891 17.422 14.367 1 96.75 127 LYS A N 1
ATOM 957 C CA . LYS A 1 127 ? -6.074 18.156 14.805 1 96.75 127 LYS A CA 1
ATOM 958 C C . LYS A 1 127 ? -7.062 17.234 15.508 1 96.75 127 LYS A C 1
ATOM 960 O O . LYS A 1 127 ? -7.32 16.125 15.047 1 96.75 127 LYS A O 1
ATOM 965 N N . THR A 1 128 ? -7.695 17.719 16.547 1 96.56 128 THR A N 1
ATOM 966 C CA . THR A 1 128 ? -8.633 16.938 17.344 1 96.56 128 THR A CA 1
ATOM 967 C C . THR A 1 128 ? -9.914 16.656 16.562 1 96.56 128 THR A C 1
ATOM 969 O O . THR A 1 128 ? -10.438 17.562 15.898 1 96.56 128 THR A O 1
ATOM 972 N N . LEU A 1 129 ? -10.352 15.438 16.672 1 97.06 129 LEU A N 1
ATOM 973 C CA . LEU A 1 129 ? -11.633 15.078 16.078 1 97.06 129 LEU A CA 1
ATOM 974 C C . LEU A 1 129 ? -12.789 15.688 16.859 1 97.06 129 LEU A C 1
ATOM 976 O O . LEU A 1 129 ? -12.742 15.758 18.094 1 97.06 129 LEU A O 1
ATOM 980 N N . LEU A 1 130 ? -13.68 16.203 16.141 1 89.25 130 LEU A N 1
ATOM 981 C CA . LEU A 1 130 ? -14.867 16.719 16.797 1 89.25 130 LEU A CA 1
ATOM 982 C C . LEU A 1 130 ? -15.734 15.562 17.312 1 89.25 130 LEU A C 1
ATOM 984 O O . LEU A 1 130 ? -15.781 14.492 16.703 1 89.25 130 LEU A O 1
ATOM 988 N N . PRO A 1 131 ? -16.141 15.742 18.531 1 75.31 131 PRO A N 1
ATOM 989 C CA . PRO A 1 131 ? -16.984 14.68 19.094 1 75.31 131 PRO A CA 1
ATOM 990 C C . PRO A 1 131 ? -18.094 14.25 18.125 1 75.31 131 PRO A C 1
ATOM 992 O O . PRO A 1 131 ? -18.594 15.07 17.359 1 75.31 131 PRO A O 1
ATOM 995 N N . PHE A 1 132 ? -17.922 13.062 17.453 1 59.97 132 PHE A N 1
ATOM 996 C CA . PHE A 1 132 ? -18.984 12.555 16.594 1 59.97 132 PHE A CA 1
ATOM 997 C C . PHE A 1 132 ? -20.344 13.109 17.016 1 59.97 132 PHE A C 1
ATOM 999 O O . PHE A 1 132 ? -20.719 13.016 18.188 1 59.97 132 PHE A O 1
ATOM 1006 N N . SER A 1 133 ? -20.766 14.273 16.562 1 43.5 133 SER A N 1
ATOM 1007 C CA . SER A 1 133 ? -22.203 14.398 16.797 1 43.5 133 SER A CA 1
ATOM 1008 C C . SER A 1 133 ? -22.922 13.07 16.531 1 43.5 133 SER A C 1
ATOM 1010 O O . SER A 1 133 ? -22.547 12.328 15.617 1 43.5 133 SER A O 1
ATOM 1012 N N . ILE A 1 134 ? -23.5 12.344 17.609 1 36.91 134 ILE A N 1
ATOM 1013 C CA . ILE A 1 134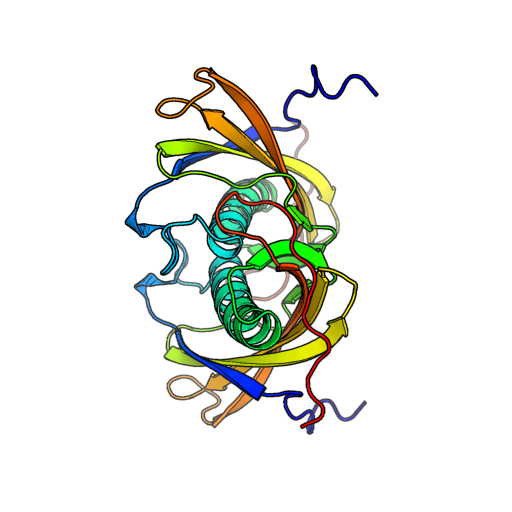 ? -24.438 11.227 17.531 1 36.91 134 ILE A CA 1
ATOM 1014 C C . ILE A 1 134 ? -25.219 11.289 16.219 1 36.91 134 ILE A C 1
ATOM 1016 O O . ILE A 1 134 ? -25.906 12.273 15.945 1 36.91 134 ILE A O 1
ATOM 1020 N N . ILE A 1 135 ? -24.844 10.414 15.125 1 27.56 135 ILE A N 1
ATOM 1021 C CA . ILE A 1 135 ? -26.047 10.125 14.344 1 27.56 135 ILE A CA 1
ATOM 1022 C C . ILE A 1 135 ? -27.188 9.758 15.273 1 27.56 135 ILE A C 1
ATOM 1024 O O . ILE A 1 135 ? -27.016 8.961 16.203 1 27.56 135 ILE A O 1
ATOM 1028 N N . MET B 1 1 ? 18.062 8.914 20.859 1 32.97 1 MET B N 1
ATOM 1029 C CA . MET B 1 1 ? 18.328 7.973 19.781 1 32.97 1 MET B CA 1
ATOM 1030 C C . MET B 1 1 ? 18.734 8.703 18.5 1 32.97 1 MET B C 1
ATOM 1032 O O . MET B 1 1 ? 18.016 9.602 18.047 1 32.97 1 MET B O 1
ATOM 1036 N N . ASN B 1 2 ? 19.984 9.008 18.094 1 38.25 2 ASN B N 1
ATOM 1037 C CA . ASN B 1 2 ? 20.578 9.773 17.016 1 38.25 2 ASN B CA 1
ATOM 1038 C C . ASN B 1 2 ? 19.922 9.477 15.672 1 38.25 2 ASN B C 1
ATOM 1040 O O . ASN B 1 2 ? 20.203 8.461 15.039 1 38.25 2 ASN B O 1
ATOM 1044 N N . ILE B 1 3 ? 18.734 9.75 15.453 1 45.53 3 ILE B N 1
ATOM 1045 C CA . ILE B 1 3 ? 17.891 9.617 14.281 1 45.53 3 ILE B CA 1
ATOM 1046 C C . ILE B 1 3 ? 18.641 10.07 13.039 1 45.53 3 ILE B C 1
ATOM 1048 O O . ILE B 1 3 ? 18.094 10.062 11.93 1 45.53 3 ILE B O 1
ATOM 1052 N N . LYS B 1 4 ? 19.703 10.938 13.188 1 47.81 4 LYS B N 1
ATOM 1053 C CA . LYS B 1 4 ? 20.547 11.656 12.227 1 47.81 4 LYS B CA 1
ATOM 1054 C C . LYS B 1 4 ? 21.25 10.688 11.281 1 47.81 4 LYS B C 1
ATOM 1056 O O . LYS B 1 4 ? 21.578 11.047 10.148 1 47.81 4 LYS B O 1
ATOM 1061 N N . ASN B 1 5 ? 21.75 9.531 11.719 1 54.62 5 ASN B N 1
ATOM 1062 C CA . ASN B 1 5 ? 22.688 8.773 10.891 1 54.62 5 ASN B CA 1
ATOM 1063 C C . ASN B 1 5 ? 22 7.605 10.195 1 54.62 5 ASN B C 1
ATOM 1065 O O . ASN B 1 5 ? 22.609 6.555 9.984 1 54.62 5 ASN B O 1
ATOM 1069 N N . GLN B 1 6 ? 20.797 7.508 10.203 1 76.75 6 GLN B N 1
ATOM 1070 C CA . GLN B 1 6 ? 20.344 6.223 9.68 1 76.75 6 GLN B CA 1
ATOM 1071 C C . GLN B 1 6 ? 20.453 6.176 8.156 1 76.75 6 GLN B C 1
ATOM 1073 O O . GLN B 1 6 ? 20.109 7.141 7.473 1 76.75 6 GLN B O 1
ATOM 1078 N N . LYS B 1 7 ? 21.359 5.387 7.699 1 90.5 7 LYS B N 1
ATOM 1079 C CA . LYS B 1 7 ? 21.547 5.059 6.289 1 90.5 7 LYS B CA 1
ATOM 1080 C C . LYS B 1 7 ? 20.578 3.953 5.852 1 90.5 7 LYS B C 1
ATOM 1082 O O . LYS B 1 7 ? 20.219 3.086 6.652 1 90.5 7 LYS B O 1
ATOM 1087 N N . PRO B 1 8 ? 20.188 4.16 4.641 1 95.81 8 PRO B N 1
ATOM 1088 C CA . PRO B 1 8 ? 19.312 3.096 4.145 1 95.81 8 PRO B CA 1
ATOM 1089 C C . PRO B 1 8 ? 19.953 1.715 4.227 1 95.81 8 PRO B C 1
ATOM 1091 O O . PRO B 1 8 ? 21.188 1.595 4.125 1 95.81 8 PRO B O 1
ATOM 1094 N N . LYS B 1 9 ? 19.172 0.719 4.492 1 95.38 9 LYS B N 1
ATOM 1095 C CA . LYS B 1 9 ? 19.641 -0.664 4.492 1 95.38 9 LYS B CA 1
ATOM 1096 C C . LYS B 1 9 ? 19.219 -1.389 3.219 1 95.38 9 LYS B C 1
ATOM 1098 O O . LYS B 1 9 ? 18.078 -1.244 2.766 1 95.38 9 LYS B O 1
ATOM 1103 N N . GLY B 1 10 ? 20.156 -2.096 2.631 1 96.25 10 GLY B N 1
ATOM 1104 C CA . GLY B 1 10 ? 19.844 -2.902 1.463 1 96.25 10 GLY B CA 1
ATOM 1105 C C . GLY B 1 10 ? 20.219 -2.23 0.155 1 96.25 10 GLY B C 1
ATOM 1106 O O . GLY B 1 10 ? 21.062 -1.339 0.126 1 96.25 10 GLY B O 1
ATOM 1107 N N . LYS B 1 11 ? 19.688 -2.732 -0.924 1 97.25 11 LYS B N 1
ATOM 1108 C CA . LYS B 1 11 ? 19.938 -2.275 -2.287 1 97.25 11 LYS B CA 1
ATOM 1109 C C . LYS B 1 11 ? 18.828 -1.339 -2.77 1 97.25 11 LYS B C 1
ATOM 1111 O O . LYS B 1 11 ? 17.656 -1.59 -2.531 1 97.25 11 LYS B O 1
ATOM 1116 N N . MET B 1 12 ? 19.312 -0.26 -3.461 1 98.44 12 MET B N 1
ATOM 1117 C CA . MET B 1 12 ? 18.297 0.566 -4.105 1 98.44 12 MET B CA 1
ATOM 1118 C C . MET B 1 12 ? 17.609 -0.194 -5.238 1 98.44 12 MET B C 1
ATOM 1120 O O . MET B 1 12 ? 18.266 -0.608 -6.195 1 98.44 12 MET B O 1
ATOM 1124 N N . VAL B 1 13 ? 16.328 -0.298 -5.16 1 98.62 13 VAL B N 1
ATOM 1125 C CA . VAL B 1 13 ? 15.625 -1.138 -6.121 1 98.62 13 VAL B CA 1
ATOM 1126 C C . VAL B 1 13 ? 14.703 -0.276 -6.98 1 98.62 13 VAL B C 1
ATOM 1128 O O . VAL B 1 13 ? 14.25 -0.71 -8.039 1 98.62 13 VAL B O 1
ATOM 1131 N N . LEU B 1 14 ? 14.5 0.929 -6.578 1 98.38 14 LEU B N 1
ATOM 1132 C CA . LEU B 1 14 ? 13.656 1.854 -7.328 1 98.38 14 LEU B CA 1
ATOM 1133 C C . LEU B 1 14 ? 13.969 3.299 -6.961 1 98.38 14 LEU B C 1
ATOM 1135 O O . LEU B 1 14 ? 14.203 3.609 -5.789 1 98.38 14 LEU B O 1
ATOM 1139 N N . ARG B 1 15 ? 13.992 4.156 -7.949 1 98.56 15 ARG B N 1
ATOM 1140 C CA . ARG B 1 15 ? 14.148 5.594 -7.762 1 98.56 15 ARG B CA 1
ATOM 1141 C C . ARG B 1 15 ? 13.281 6.375 -8.742 1 98.56 15 ARG B C 1
ATOM 1143 O O . ARG B 1 15 ? 13.273 6.086 -9.945 1 98.56 15 ARG B O 1
ATOM 1150 N N . THR B 1 16 ? 12.555 7.328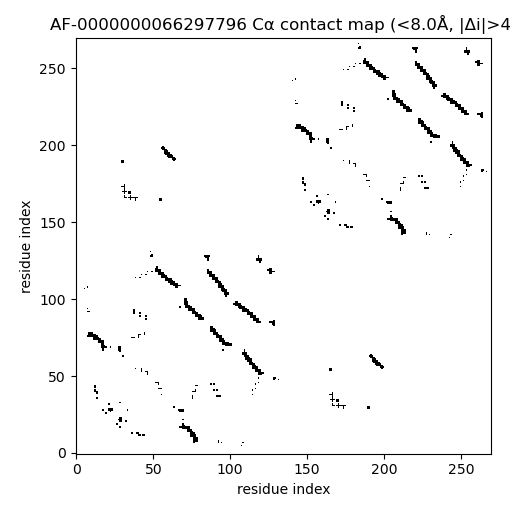 -8.18 1 98.19 16 THR B N 1
ATOM 1151 C CA . THR B 1 16 ? 11.656 8.102 -9.031 1 98.19 16 THR B CA 1
ATOM 1152 C C . THR B 1 16 ? 11.445 9.5 -8.461 1 98.19 16 THR B C 1
ATOM 1154 O O . THR B 1 16 ? 11.992 9.836 -7.41 1 98.19 16 THR B O 1
ATOM 1157 N N . LEU B 1 17 ? 10.742 10.352 -9.203 1 97.62 17 LEU B N 1
ATOM 1158 C CA . LEU B 1 17 ? 10.344 11.688 -8.773 1 97.62 17 LEU B CA 1
ATOM 1159 C C . LEU B 1 17 ? 8.852 11.727 -8.453 1 97.62 17 LEU B C 1
ATOM 1161 O O . LEU B 1 17 ? 8.031 11.25 -9.234 1 97.62 17 LEU B O 1
ATOM 1165 N N . ALA B 1 18 ? 8.508 12.188 -7.246 1 97.5 18 ALA B N 1
ATOM 1166 C CA . ALA B 1 18 ? 7.094 12.414 -6.953 1 97.5 18 ALA B CA 1
ATOM 1167 C C . ALA B 1 18 ? 6.535 13.562 -7.801 1 97.5 18 ALA B C 1
ATOM 1169 O O . ALA B 1 18 ? 7.027 14.688 -7.727 1 97.5 18 ALA B O 1
ATOM 1170 N N . MET B 1 19 ? 5.438 13.25 -8.508 1 96.81 19 MET B N 1
ATOM 1171 C CA . MET B 1 19 ? 4.934 14.211 -9.484 1 96.81 19 MET B CA 1
ATOM 1172 C C . MET B 1 19 ? 3.521 14.664 -9.125 1 96.81 19 MET B C 1
ATOM 1174 O O . MET B 1 19 ? 2.842 14.016 -8.328 1 96.81 19 MET B O 1
ATOM 1178 N N . PRO B 1 20 ? 3.025 15.805 -9.727 1 96.06 20 PRO B N 1
ATOM 1179 C CA . PRO B 1 20 ? 1.673 16.297 -9.445 1 96.06 20 PRO B CA 1
ATOM 1180 C C . PRO B 1 20 ? 0.594 15.266 -9.758 1 96.06 20 PRO B C 1
ATOM 1182 O O . PRO B 1 20 ? -0.429 15.203 -9.07 1 96.06 20 PRO B O 1
ATOM 1185 N N . ALA B 1 21 ? 0.822 14.422 -10.711 1 94.69 21 ALA B N 1
ATOM 1186 C CA . ALA B 1 21 ? -0.145 13.406 -11.125 1 94.69 21 ALA B CA 1
ATOM 1187 C C . ALA B 1 21 ? -0.312 12.344 -10.047 1 94.69 21 ALA B C 1
ATOM 1189 O O . ALA B 1 21 ? -1.261 11.555 -10.078 1 94.69 21 ALA B O 1
ATOM 1190 N N . ASP B 1 22 ? 0.631 12.328 -9.07 1 95.44 22 ASP B N 1
ATOM 1191 C CA . ASP B 1 22 ? 0.635 11.305 -8.031 1 95.44 22 ASP B CA 1
ATOM 1192 C C . ASP B 1 22 ? -0.1 11.789 -6.785 1 95.44 22 ASP B C 1
ATOM 1194 O O . ASP B 1 22 ? -0.146 11.086 -5.77 1 95.44 22 ASP B O 1
ATOM 1198 N N . THR B 1 23 ? -0.663 12.938 -6.848 1 94.44 23 THR B N 1
ATOM 1199 C CA . THR B 1 23 ? -1.256 13.562 -5.672 1 94.44 23 THR B CA 1
ATOM 1200 C C . THR B 1 23 ? -2.742 13.234 -5.574 1 94.44 23 THR B C 1
ATOM 1202 O O . THR B 1 23 ? -3.338 12.742 -6.539 1 94.44 23 THR B O 1
ATOM 1205 N N . ASN B 1 24 ? -3.23 13.453 -4.367 1 89.44 24 ASN B N 1
ATOM 1206 C CA . ASN B 1 24 ? -4.676 13.414 -4.156 1 89.44 24 ASN B CA 1
ATOM 1207 C C . ASN B 1 24 ? -5.328 14.758 -4.469 1 89.44 24 ASN B C 1
ATOM 1209 O O . ASN B 1 24 ? -4.695 15.633 -5.059 1 89.44 24 ASN B O 1
ATOM 1213 N N . ALA B 1 25 ? -6.656 14.797 -4.152 1 83.88 25 ALA B N 1
ATOM 1214 C CA . ALA B 1 25 ? -7.422 16 -4.477 1 83.88 25 ALA B CA 1
ATOM 1215 C C . ALA B 1 25 ? -6.887 17.219 -3.725 1 83.88 25 ALA B C 1
ATOM 1217 O O . ALA B 1 25 ? -7.082 18.359 -4.152 1 83.88 25 ALA B O 1
ATOM 1218 N N . ASN B 1 26 ? -6.156 16.969 -2.594 1 83.44 26 ASN B N 1
ATOM 1219 C CA . ASN B 1 26 ? -5.613 18.062 -1.79 1 83.44 26 ASN B CA 1
ATOM 1220 C C . ASN B 1 26 ? -4.219 18.469 -2.258 1 83.44 26 ASN B C 1
ATOM 1222 O O . ASN B 1 26 ? -3.617 19.391 -1.71 1 83.44 26 ASN B O 1
ATOM 1226 N N . GLY B 1 27 ? -3.66 17.688 -3.254 1 87.38 27 GLY B N 1
ATOM 1227 C CA . GLY B 1 27 ? -2.326 17.984 -3.746 1 87.38 27 GLY B CA 1
ATOM 1228 C C . GLY B 1 27 ? -1.228 17.297 -2.963 1 87.38 27 GLY B C 1
ATOM 1229 O O . GLY B 1 27 ? -0.046 17.609 -3.135 1 87.38 27 GLY B O 1
ATOM 1230 N N . ASP B 1 28 ? -1.634 16.422 -2.137 1 88.62 28 ASP B N 1
ATOM 1231 C CA . ASP B 1 28 ? -0.654 15.688 -1.343 1 88.62 28 ASP B CA 1
ATOM 1232 C C . ASP B 1 28 ? -0.372 14.312 -1.95 1 88.62 28 ASP B C 1
ATOM 1234 O O . ASP B 1 28 ? -1.278 13.664 -2.473 1 88.62 28 ASP B O 1
ATOM 1238 N N . ILE B 1 29 ? 0.946 13.961 -1.854 1 95 29 ILE B N 1
ATOM 1239 C CA . ILE B 1 29 ? 1.239 12.57 -2.166 1 95 29 ILE B CA 1
ATOM 1240 C C . ILE B 1 29 ? 0.596 11.656 -1.123 1 95 29 ILE B C 1
ATOM 1242 O O . ILE B 1 29 ? 0.819 11.828 0.078 1 95 29 ILE B O 1
ATOM 1246 N N . PHE B 1 30 ? -0.275 10.789 -1.47 1 93.38 30 PHE B N 1
ATOM 1247 C CA . PHE B 1 30 ? -0.995 9.977 -0.498 1 93.38 30 PHE B CA 1
ATOM 1248 C C . PHE B 1 30 ? -0.264 8.664 -0.246 1 93.38 30 PHE B C 1
ATOM 1250 O O . PHE B 1 30 ? 0.605 8.273 -1.028 1 93.38 30 PHE B O 1
ATOM 1257 N N . GLY B 1 31 ? -0.553 7.992 0.744 1 96.62 31 GLY B N 1
ATOM 1258 C CA . GLY B 1 31 ? 0.139 6.785 1.172 1 96.62 31 GLY B CA 1
ATOM 1259 C C . GLY B 1 31 ? 0.048 5.656 0.163 1 96.62 31 GLY B C 1
ATOM 1260 O O . GLY B 1 31 ? 0.979 4.859 0.03 1 96.62 31 GLY B O 1
ATOM 1261 N N . GLY B 1 32 ? -1.016 5.578 -0.495 1 97.75 32 GLY B N 1
ATOM 1262 C CA . GLY B 1 32 ? -1.221 4.527 -1.482 1 97.75 32 GLY B CA 1
ATOM 1263 C C . GLY B 1 32 ? -0.188 4.543 -2.594 1 97.75 32 GLY B C 1
ATOM 1264 O O . GLY B 1 32 ? 0.24 3.49 -3.066 1 97.75 32 GLY B O 1
ATOM 1265 N N . TRP B 1 33 ? 0.168 5.688 -3.012 1 97.75 33 TRP B N 1
ATOM 1266 C CA . TRP B 1 33 ? 1.188 5.805 -4.047 1 97.75 33 TRP B CA 1
ATOM 1267 C C . TRP B 1 33 ? 2.533 5.285 -3.551 1 97.75 33 TRP B C 1
ATOM 1269 O O . TRP B 1 33 ? 3.219 4.543 -4.254 1 97.75 33 TRP B O 1
ATOM 1279 N N . ILE B 1 34 ? 2.904 5.656 -2.375 1 98.19 34 ILE B N 1
ATOM 1280 C CA . ILE B 1 34 ? 4.141 5.191 -1.755 1 98.19 34 ILE B CA 1
ATOM 1281 C C . ILE B 1 34 ? 4.133 3.666 -1.663 1 98.19 34 ILE B C 1
ATOM 1283 O O . ILE B 1 34 ? 5.109 3.01 -2.025 1 98.19 34 ILE B O 1
ATOM 1287 N N . MET B 1 35 ? 3.025 3.105 -1.207 1 98.44 35 MET B N 1
ATOM 1288 C CA . MET B 1 35 ? 2.889 1.656 -1.079 1 98.44 35 MET B CA 1
ATOM 1289 C C . MET B 1 35 ? 3.07 0.971 -2.43 1 98.44 35 MET B C 1
ATOM 1291 O O . MET B 1 35 ? 3.672 -0.101 -2.51 1 98.44 35 MET B O 1
ATOM 1295 N N . SER B 1 36 ? 2.564 1.604 -3.418 1 98 36 SER B N 1
ATOM 1296 C CA . SER B 1 36 ? 2.705 1.05 -4.762 1 98 36 SER B CA 1
ATOM 1297 C C . SER B 1 36 ? 4.168 1.023 -5.199 1 98 36 SER B C 1
ATOM 1299 O O . SER B 1 36 ? 4.637 0.025 -5.746 1 98 36 SER B O 1
ATOM 1301 N N . GLN B 1 37 ? 4.898 2.104 -4.961 1 98.25 37 GLN B N 1
ATOM 1302 C CA . GLN B 1 37 ? 6.324 2.123 -5.277 1 98.25 37 GLN B CA 1
ATOM 1303 C C . GLN B 1 37 ? 7.07 1.031 -4.516 1 98.25 37 GLN B C 1
ATOM 1305 O O . GLN B 1 37 ? 7.938 0.357 -5.074 1 98.25 37 GLN B O 1
ATOM 1310 N N . MET B 1 38 ? 6.742 0.865 -3.271 1 98.69 38 MET B N 1
ATOM 1311 C CA . MET B 1 38 ? 7.379 -0.154 -2.441 1 98.69 38 MET B CA 1
ATOM 1312 C C . MET B 1 38 ? 7.152 -1.546 -3.021 1 98.69 38 MET B C 1
ATOM 1314 O O . MET B 1 38 ? 8.086 -2.342 -3.123 1 98.69 38 MET B O 1
ATOM 1318 N N . ASP B 1 39 ? 5.934 -1.811 -3.385 1 98.5 39 ASP B N 1
ATOM 1319 C CA . ASP B 1 39 ? 5.609 -3.127 -3.924 1 98.5 39 ASP B CA 1
ATOM 1320 C C . ASP B 1 39 ? 6.352 -3.383 -5.234 1 98.5 39 ASP B C 1
ATOM 1322 O O . ASP B 1 39 ? 6.836 -4.492 -5.473 1 98.5 39 ASP B O 1
ATOM 1326 N N . ILE B 1 40 ? 6.438 -2.357 -6.102 1 97.5 40 ILE B N 1
ATOM 1327 C CA . ILE B 1 40 ? 7.195 -2.48 -7.344 1 97.5 40 ILE B CA 1
ATOM 1328 C C . ILE B 1 40 ? 8.664 -2.77 -7.031 1 97.5 40 ILE B C 1
ATOM 1330 O O . ILE B 1 40 ? 9.234 -3.736 -7.539 1 97.5 40 ILE B O 1
ATOM 1334 N N . GLY B 1 41 ? 9.25 -1.988 -6.164 1 98.12 41 GLY B N 1
ATOM 1335 C CA . GLY B 1 41 ? 10.641 -2.188 -5.785 1 98.12 41 GLY B CA 1
ATOM 1336 C C . GLY B 1 41 ? 10.898 -3.537 -5.148 1 98.12 41 GLY B C 1
ATOM 1337 O O . GLY B 1 41 ? 11.852 -4.234 -5.516 1 98.12 41 GLY B O 1
ATOM 1338 N N . GLY B 1 42 ? 10.078 -3.887 -4.16 1 98.12 42 GLY B N 1
ATOM 1339 C CA . GLY B 1 42 ? 10.211 -5.18 -3.51 1 98.12 42 GLY B CA 1
ATOM 1340 C C . GLY B 1 42 ? 10.094 -6.348 -4.473 1 98.12 42 GLY B C 1
ATOM 1341 O O . GLY B 1 42 ? 10.828 -7.328 -4.363 1 98.12 42 GLY B O 1
ATOM 1342 N N . ALA B 1 43 ? 9.148 -6.219 -5.375 1 97.56 43 ALA B N 1
ATOM 1343 C CA . ALA B 1 43 ? 8.922 -7.277 -6.352 1 97.56 43 ALA B CA 1
ATOM 1344 C C . ALA B 1 43 ? 10.141 -7.445 -7.266 1 97.56 43 ALA B C 1
ATOM 1346 O O . ALA B 1 43 ? 10.453 -8.555 -7.695 1 97.56 43 ALA B O 1
ATOM 1347 N N . ILE B 1 44 ? 10.789 -6.359 -7.621 1 97.06 44 ILE B N 1
ATOM 1348 C CA . ILE B 1 44 ? 12 -6.434 -8.438 1 97.06 44 ILE B CA 1
ATOM 1349 C C . ILE B 1 44 ? 13.023 -7.344 -7.754 1 97.06 44 ILE B C 1
ATOM 1351 O O . ILE B 1 44 ? 13.523 -8.289 -8.367 1 97.06 44 ILE B O 1
ATOM 1355 N N . LEU B 1 45 ? 13.328 -7.098 -6.484 1 98.06 45 LEU B N 1
ATOM 1356 C CA . LEU B 1 45 ? 14.281 -7.922 -5.754 1 98.06 45 LEU B CA 1
ATOM 1357 C C . LEU B 1 45 ? 13.773 -9.352 -5.613 1 98.06 45 LEU B C 1
ATOM 1359 O O . LEU B 1 45 ? 14.531 -10.305 -5.797 1 98.06 45 LEU B O 1
ATOM 1363 N N . ALA B 1 46 ? 12.523 -9.516 -5.297 1 97.75 46 ALA B N 1
ATOM 1364 C CA . ALA B 1 46 ? 11.938 -10.844 -5.121 1 97.75 46 ALA B CA 1
ATOM 1365 C C . ALA B 1 46 ? 12.055 -11.664 -6.398 1 97.75 46 ALA B C 1
ATOM 1367 O O . ALA B 1 46 ? 12.367 -12.859 -6.352 1 97.75 46 ALA B O 1
ATOM 1368 N N . LYS B 1 47 ? 11.797 -11.031 -7.508 1 96.5 47 LYS B N 1
ATOM 1369 C CA . LYS B 1 47 ? 11.891 -11.703 -8.797 1 96.5 47 LYS B CA 1
ATOM 1370 C C . LYS B 1 47 ? 13.328 -12.148 -9.078 1 96.5 47 LYS B C 1
ATOM 1372 O O . LYS B 1 47 ? 13.555 -13.227 -9.633 1 96.5 47 LYS B O 1
ATOM 1377 N N . GLU B 1 48 ? 14.289 -11.281 -8.742 1 96.56 48 GLU B N 1
ATOM 1378 C CA . GLU B 1 48 ? 15.688 -11.641 -8.922 1 96.56 48 GLU B CA 1
ATOM 1379 C C . GLU B 1 48 ? 16.047 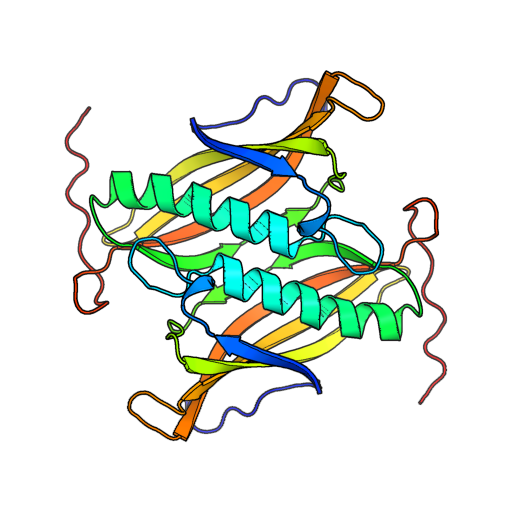-12.898 -8.133 1 96.56 48 GLU B C 1
ATOM 1381 O O . GLU B 1 48 ? 16.734 -13.781 -8.641 1 96.56 48 GLU B O 1
ATOM 1386 N N . ILE B 1 49 ? 15.57 -12.953 -6.938 1 96.69 49 ILE B N 1
ATOM 1387 C CA . ILE B 1 49 ? 15.867 -14.086 -6.062 1 96.69 49 ILE B CA 1
ATOM 1388 C C . ILE B 1 49 ? 15.148 -15.336 -6.566 1 96.69 49 ILE B C 1
ATOM 1390 O O . ILE B 1 49 ? 15.734 -16.422 -6.621 1 96.69 49 ILE B O 1
ATOM 1394 N N . ALA B 1 50 ? 13.922 -15.172 -6.926 1 96.81 50 ALA B N 1
ATOM 1395 C CA . ALA B 1 50 ? 13.078 -16.297 -7.344 1 96.81 50 ALA B CA 1
ATOM 1396 C C . ALA B 1 50 ? 13.438 -16.75 -8.758 1 96.81 50 ALA B C 1
ATOM 1398 O O . ALA B 1 50 ? 13.047 -17.844 -9.18 1 96.81 50 ALA B O 1
ATOM 1399 N N . ARG B 1 51 ? 14.07 -15.836 -9.516 1 95.5 51 ARG B N 1
ATOM 1400 C CA . ARG B 1 51 ? 14.336 -16.047 -10.938 1 95.5 51 ARG B CA 1
ATOM 1401 C C . ARG B 1 51 ? 13.047 -16.359 -11.688 1 95.5 51 ARG B C 1
ATOM 1403 O O . ARG B 1 51 ? 12.977 -17.328 -12.453 1 95.5 51 ARG B O 1
ATOM 1410 N N . GLY B 1 52 ? 12.086 -15.539 -11.406 1 94.38 52 GLY B N 1
ATOM 1411 C CA . GLY B 1 52 ? 10.766 -15.734 -11.992 1 94.38 52 GLY B CA 1
ATOM 1412 C C . GLY B 1 52 ? 9.688 -14.883 -11.344 1 94.38 52 GLY B C 1
ATOM 1413 O O . GLY B 1 52 ? 9.992 -13.93 -10.625 1 94.38 52 GLY B O 1
ATOM 1414 N N . ARG B 1 53 ? 8.438 -15.266 -11.586 1 94.81 53 ARG B N 1
ATOM 1415 C CA . ARG B 1 53 ? 7.285 -14.5 -11.125 1 94.81 53 ARG B CA 1
ATOM 1416 C C . ARG B 1 53 ? 7.094 -14.656 -9.617 1 94.81 53 ARG B C 1
ATOM 1418 O O . ARG B 1 53 ? 7.379 -15.719 -9.062 1 94.81 53 ARG B O 1
ATOM 1425 N N . VAL B 1 54 ? 6.598 -13.602 -9.062 1 96.69 54 VAL B N 1
ATOM 1426 C CA . VAL B 1 54 ? 6.238 -13.625 -7.648 1 96.69 54 VAL B CA 1
ATOM 1427 C C . VAL B 1 54 ? 4.902 -12.914 -7.441 1 96.69 54 VAL B C 1
ATOM 1429 O O . VAL B 1 54 ? 4.469 -12.133 -8.289 1 96.69 54 VAL B O 1
ATOM 1432 N N . VAL B 1 55 ? 4.199 -13.203 -6.352 1 96.75 55 VAL B N 1
ATOM 1433 C CA . VAL B 1 55 ? 2.982 -12.508 -5.945 1 96.75 55 VAL B CA 1
ATOM 1434 C C . VAL B 1 55 ? 3.117 -12.039 -4.496 1 96.75 55 VAL B C 1
ATOM 1436 O O . VAL B 1 55 ? 3.744 -12.703 -3.674 1 96.75 55 VAL B O 1
ATOM 1439 N N . THR B 1 56 ? 2.609 -10.906 -4.23 1 97.75 56 THR B N 1
ATOM 1440 C CA . THR B 1 56 ? 2.594 -10.391 -2.865 1 97.75 56 THR B CA 1
ATOM 1441 C C . THR B 1 56 ? 1.555 -11.125 -2.025 1 97.75 56 THR B C 1
ATOM 1443 O O . THR B 1 56 ? 0.381 -11.188 -2.396 1 97.75 56 THR B O 1
ATOM 1446 N N . VAL B 1 57 ? 1.999 -11.586 -0.858 1 98.06 57 VAL B N 1
ATOM 1447 C CA . VAL B 1 57 ? 1.043 -12.352 -0.061 1 98.06 57 VAL B CA 1
ATOM 1448 C C . VAL B 1 57 ? 0.706 -11.578 1.215 1 98.06 57 VAL B C 1
ATOM 1450 O O . VAL B 1 57 ? -0.393 -11.719 1.759 1 98.06 57 VAL B O 1
ATOM 1453 N N . SER B 1 58 ? 1.637 -10.789 1.682 1 98.38 58 SER B N 1
ATOM 1454 C CA . SER B 1 58 ? 1.316 -9.992 2.859 1 98.38 58 SER B CA 1
ATOM 1455 C C . SER B 1 58 ? 2.258 -8.797 2.992 1 98.38 58 SER B C 1
ATOM 1457 O O . SER B 1 58 ? 3.359 -8.805 2.439 1 98.38 58 SER B O 1
ATOM 1459 N N . VAL B 1 59 ? 1.774 -7.797 3.648 1 98.5 59 VAL B N 1
ATOM 1460 C CA . VAL B 1 59 ? 2.545 -6.629 4.059 1 98.5 59 VAL B CA 1
ATOM 1461 C C . VAL B 1 59 ? 2.307 -6.344 5.539 1 98.5 59 VAL B C 1
ATOM 1463 O O . VAL B 1 59 ? 1.159 -6.305 5.992 1 98.5 59 VAL B O 1
ATOM 1466 N N . ASN B 1 60 ? 3.42 -6.156 6.293 1 97.56 60 ASN B N 1
ATOM 1467 C CA . ASN B 1 60 ? 3.293 -5.988 7.734 1 97.56 60 ASN B CA 1
ATOM 1468 C C . ASN B 1 60 ? 4.113 -4.805 8.234 1 97.56 60 ASN B C 1
ATOM 1470 O O . ASN B 1 60 ? 5.191 -4.523 7.711 1 97.56 60 ASN B O 1
ATOM 1474 N N . GLY B 1 61 ? 3.508 -4.227 9.227 1 95.75 61 GLY B N 1
ATOM 1475 C CA . GLY B 1 61 ? 4.27 -3.25 9.992 1 95.75 61 GLY B CA 1
ATOM 1476 C C . GLY B 1 61 ? 4.602 -2.002 9.195 1 95.75 61 GLY B C 1
ATOM 1477 O O . GLY B 1 61 ? 5.73 -1.505 9.258 1 95.75 61 GLY B O 1
ATOM 1478 N N . MET B 1 62 ? 3.736 -1.52 8.445 1 98.25 62 MET B N 1
ATOM 1479 C CA . MET B 1 62 ? 4.027 -0.324 7.66 1 98.25 62 MET B CA 1
ATOM 1480 C C . MET B 1 62 ? 3.748 0.939 8.469 1 98.25 62 MET B C 1
ATOM 1482 O O . MET B 1 62 ? 2.674 1.082 9.055 1 98.25 62 MET B O 1
ATOM 1486 N N . THR B 1 63 ? 4.711 1.813 8.406 1 98.12 63 THR B N 1
ATOM 1487 C CA . THR B 1 63 ? 4.562 3.104 9.078 1 98.12 63 THR B CA 1
ATOM 1488 C C . THR B 1 63 ? 4.953 4.242 8.141 1 98.12 63 THR B C 1
ATOM 1490 O O . THR B 1 63 ? 5.961 4.16 7.438 1 98.12 63 THR B O 1
ATOM 1493 N N . PHE B 1 64 ? 4.125 5.16 8.117 1 97.19 64 PHE B N 1
ATOM 1494 C CA . PHE B 1 64 ? 4.414 6.395 7.391 1 97.19 64 PHE B CA 1
ATOM 1495 C C . PHE B 1 64 ? 4.918 7.473 8.344 1 97.19 64 PHE B C 1
ATOM 1497 O O . PHE B 1 64 ? 4.121 8.172 8.977 1 97.19 64 PHE B O 1
ATOM 1504 N N . LEU B 1 65 ? 6.195 7.695 8.367 1 94.62 65 LEU B N 1
ATOM 1505 C CA . LEU B 1 65 ? 6.852 8.523 9.367 1 94.62 65 LEU B CA 1
ATOM 1506 C C . LEU B 1 65 ? 6.75 10 9.008 1 94.62 65 LEU B C 1
ATOM 1508 O O . LEU B 1 65 ? 6.613 10.852 9.883 1 94.62 65 LEU B O 1
ATOM 1512 N N . LYS B 1 66 ? 6.828 10.289 7.723 1 92.81 66 LYS B N 1
ATOM 1513 C CA . LYS B 1 66 ? 6.762 11.656 7.215 1 92.81 66 LYS B CA 1
ATOM 1514 C C . LYS B 1 66 ? 6.086 11.703 5.848 1 92.81 66 LYS B C 1
ATOM 1516 O O . LYS B 1 66 ? 6.223 10.766 5.051 1 92.81 66 LYS B O 1
ATOM 1521 N N . SER B 1 67 ? 5.477 12.82 5.559 1 92.56 67 SER B N 1
ATOM 1522 C CA . SER B 1 67 ? 4.82 13 4.27 1 92.56 67 SER B CA 1
ATOM 1523 C C . SER B 1 67 ? 5.836 13.25 3.16 1 92.56 67 SER B C 1
ATOM 1525 O O . SER B 1 67 ? 6.949 13.719 3.424 1 92.56 67 SER B O 1
ATOM 1527 N N . VAL B 1 68 ? 5.453 12.875 2.012 1 94.75 68 VAL B N 1
ATOM 1528 C CA . VAL B 1 68 ? 6.254 13.125 0.815 1 94.75 68 VAL B CA 1
ATOM 1529 C C . VAL B 1 68 ? 5.652 14.273 0.017 1 94.75 68 VAL B C 1
ATOM 1531 O O . VAL B 1 68 ? 4.43 14.375 -0.117 1 94.75 68 VAL B O 1
ATOM 1534 N N . SER B 1 69 ? 6.488 15.172 -0.52 1 93.25 69 SER B N 1
ATOM 1535 C CA . SER B 1 69 ? 6.02 16.312 -1.309 1 93.25 69 SER B CA 1
ATOM 1536 C C . SER B 1 69 ? 6.27 16.094 -2.797 1 93.25 69 SER B C 1
ATOM 1538 O O . SER B 1 69 ? 7.211 15.391 -3.176 1 93.25 69 SER B O 1
ATOM 1540 N N . VAL B 1 70 ? 5.41 16.719 -3.523 1 95.38 70 VAL B N 1
ATOM 1541 C CA . VAL B 1 70 ? 5.691 16.781 -4.953 1 95.38 70 VAL B CA 1
ATOM 1542 C C . VAL B 1 70 ? 7.086 17.359 -5.184 1 95.38 70 VAL B C 1
ATOM 1544 O O . VAL B 1 70 ? 7.469 18.344 -4.551 1 95.38 70 VAL B O 1
ATOM 1547 N N . GLY B 1 71 ? 7.895 16.703 -5.996 1 95.31 71 GLY B N 1
ATOM 1548 C CA . GLY B 1 71 ? 9.242 17.156 -6.305 1 95.31 71 GLY B CA 1
ATOM 1549 C C . GLY B 1 71 ? 10.312 16.422 -5.527 1 95.31 71 GLY B C 1
ATOM 1550 O O . GLY B 1 71 ? 11.5 16.531 -5.848 1 95.31 71 GLY B O 1
ATOM 1551 N N . ASP B 1 72 ? 9.938 15.727 -4.504 1 96.56 72 ASP B N 1
ATOM 1552 C CA . ASP B 1 72 ? 10.906 14.922 -3.766 1 96.56 72 ASP B CA 1
ATOM 1553 C C . ASP B 1 72 ? 11.414 13.758 -4.613 1 96.56 72 ASP B C 1
ATOM 1555 O O . ASP B 1 72 ? 10.648 13.148 -5.359 1 96.56 72 ASP B O 1
ATOM 1559 N N . VAL B 1 73 ? 12.688 13.5 -4.535 1 97.88 73 VAL B N 1
ATOM 1560 C CA . VAL B 1 73 ? 13.227 12.25 -5.066 1 97.88 73 VAL B CA 1
ATOM 1561 C C . VAL B 1 73 ? 12.938 11.109 -4.102 1 97.88 73 VAL B C 1
ATOM 1563 O O . VAL B 1 73 ? 13.281 11.18 -2.92 1 97.88 73 VAL B O 1
ATOM 1566 N N . VAL B 1 74 ? 12.266 10.055 -4.598 1 98.19 74 VAL B N 1
ATOM 1567 C CA . VAL B 1 74 ? 11.836 8.922 -3.787 1 98.19 74 VAL B CA 1
ATOM 1568 C C . VAL B 1 74 ? 12.648 7.68 -4.156 1 98.19 74 VAL B C 1
ATOM 1570 O O . VAL B 1 74 ? 12.648 7.258 -5.316 1 98.19 74 VAL B O 1
ATOM 1573 N N . SER B 1 75 ? 13.352 7.078 -3.156 1 98.75 75 SER B N 1
ATOM 1574 C CA . SER B 1 75 ? 14.156 5.875 -3.354 1 98.75 75 SER B CA 1
ATOM 1575 C C . SER B 1 75 ? 13.695 4.746 -2.436 1 98.75 75 SER B C 1
ATOM 1577 O O . SER B 1 75 ? 13.523 4.949 -1.231 1 98.75 75 SER B O 1
ATOM 1579 N N . CYS B 1 76 ? 13.516 3.586 -3.029 1 98.81 76 CYS B N 1
ATOM 1580 C CA . CYS B 1 76 ? 13.219 2.385 -2.26 1 98.81 76 CYS B CA 1
ATOM 1581 C C . CYS B 1 76 ? 14.461 1.524 -2.08 1 98.81 76 CYS B C 1
ATOM 1583 O O . CYS B 1 76 ? 15.117 1.166 -3.057 1 98.81 76 CYS B O 1
ATOM 1585 N N . TYR B 1 77 ? 14.766 1.229 -0.847 1 98.75 77 TYR B N 1
ATOM 1586 C CA . TYR B 1 77 ? 15.828 0.292 -0.49 1 98.75 77 TYR B CA 1
ATOM 1587 C C . TYR B 1 77 ? 15.25 -1.001 0.069 1 98.75 77 TYR B C 1
ATOM 1589 O O . TYR B 1 77 ? 14.344 -0.973 0.905 1 98.75 77 TYR B O 1
ATOM 1597 N N . ALA B 1 78 ? 15.805 -2.104 -0.441 1 98.69 78 ALA B N 1
ATOM 1598 C CA . ALA B 1 78 ? 15.234 -3.398 -0.073 1 98.69 78 ALA B CA 1
ATOM 1599 C C . ALA B 1 78 ? 16.328 -4.395 0.298 1 98.69 78 ALA B C 1
ATOM 1601 O O . ALA B 1 78 ? 17.422 -4.371 -0.276 1 98.69 78 ALA B O 1
ATOM 1602 N N . HIS B 1 79 ? 16 -5.219 1.233 1 98 79 HIS B N 1
ATOM 1603 C CA . HIS B 1 79 ? 16.875 -6.348 1.53 1 98 79 HIS B CA 1
ATOM 1604 C C . HIS B 1 79 ? 16.062 -7.559 1.994 1 98 79 HIS B C 1
ATOM 1606 O O . HIS B 1 79 ? 15.094 -7.41 2.736 1 98 79 HIS B O 1
ATOM 1612 N N . CYS B 1 80 ? 16.5 -8.688 1.591 1 98.38 80 CYS B N 1
ATOM 1613 C CA . CYS B 1 80 ? 15.859 -9.953 1.939 1 98.38 80 CYS B CA 1
ATOM 1614 C C . CYS B 1 80 ? 16.234 -10.383 3.354 1 98.38 80 CYS B C 1
ATOM 1616 O O . CYS B 1 80 ? 17.422 -10.555 3.664 1 98.38 80 CYS B O 1
ATOM 1618 N N . ILE B 1 81 ? 15.219 -10.648 4.121 1 98.19 81 ILE B N 1
ATOM 1619 C CA . ILE B 1 81 ? 15.539 -10.953 5.512 1 98.19 81 ILE B CA 1
ATOM 1620 C C . ILE B 1 81 ? 15.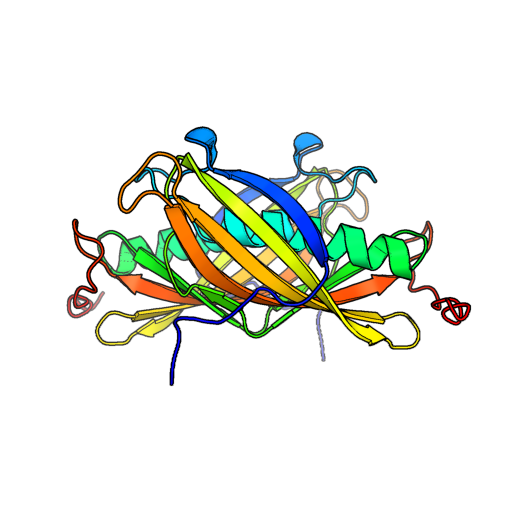242 -12.422 5.797 1 98.19 81 ILE B C 1
ATOM 1622 O O . ILE B 1 81 ? 15.688 -12.969 6.809 1 98.19 81 ILE B O 1
ATOM 1626 N N . ARG B 1 82 ? 14.516 -13.078 4.961 1 97.44 82 ARG B N 1
ATOM 1627 C CA . ARG B 1 82 ? 14.18 -14.492 5.137 1 97.44 82 ARG B CA 1
ATOM 1628 C C . ARG B 1 82 ? 13.719 -15.109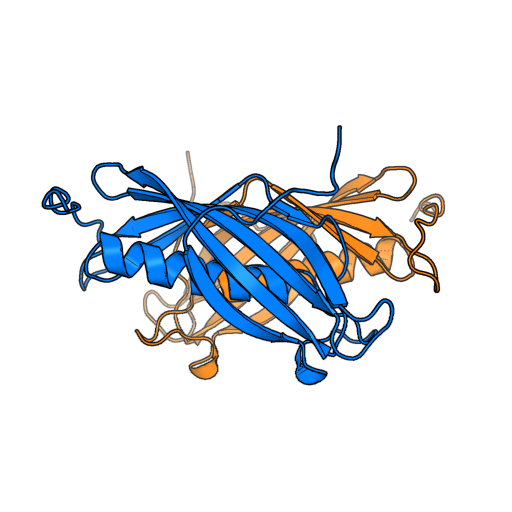 3.822 1 97.44 82 ARG B C 1
ATOM 1630 O O . ARG B 1 82 ? 13.023 -14.469 3.033 1 97.44 82 ARG B O 1
ATOM 1637 N N . THR B 1 83 ? 14.133 -16.344 3.564 1 97.69 83 THR B N 1
ATOM 1638 C CA . THR B 1 83 ? 13.578 -17.141 2.484 1 97.69 83 THR B CA 1
ATOM 1639 C C . THR B 1 83 ? 13.008 -18.453 3.023 1 97.69 83 THR B C 1
ATOM 1641 O O . THR B 1 83 ? 13.602 -19.062 3.916 1 97.69 83 THR B O 1
ATOM 1644 N N . GLY B 1 84 ? 11.836 -18.766 2.568 1 97.31 84 GLY B N 1
ATOM 1645 C CA . GLY B 1 84 ? 11.289 -20.094 2.787 1 97.31 84 GLY B CA 1
ATOM 1646 C C . GLY B 1 84 ? 11.453 -21.016 1.591 1 97.31 84 GLY B C 1
ATOM 1647 O O . GLY B 1 84 ? 12.438 -20.906 0.85 1 97.31 84 GLY B O 1
ATOM 1648 N N . ASN B 1 85 ? 10.539 -22 1.507 1 97.06 85 ASN B N 1
ATOM 1649 C CA . ASN B 1 85 ? 10.555 -22.891 0.354 1 97.06 85 ASN B CA 1
ATOM 1650 C C . ASN B 1 85 ? 10.156 -22.156 -0.926 1 97.06 85 ASN B C 1
ATOM 1652 O O . ASN B 1 85 ? 10.766 -22.359 -1.977 1 97.06 85 ASN B O 1
ATOM 1656 N N . THR B 1 86 ? 9.117 -21.375 -0.753 1 97.94 86 THR B N 1
ATOM 1657 C CA . THR B 1 86 ? 8.609 -20.656 -1.911 1 97.94 86 THR B CA 1
ATOM 1658 C C . THR B 1 86 ? 8.547 -19.156 -1.623 1 97.94 86 THR B C 1
ATOM 1660 O O . THR B 1 86 ? 8.375 -18.344 -2.537 1 97.94 86 THR B O 1
ATOM 1663 N N . SER B 1 87 ? 8.719 -18.797 -0.316 1 98.38 87 SER B N 1
ATOM 1664 C CA . SER B 1 87 ? 8.438 -17.422 0.1 1 98.38 87 SER B CA 1
ATOM 1665 C C . SER B 1 87 ? 9.727 -16.625 0.265 1 98.38 87 SER B C 1
ATOM 1667 O O . SER B 1 87 ? 10.773 -17.188 0.588 1 98.38 87 SER B O 1
ATOM 1669 N N . ILE B 1 88 ? 9.664 -15.375 0.023 1 98.44 88 ILE B N 1
ATOM 1670 C CA . ILE B 1 88 ? 10.734 -14.398 0.177 1 98.44 88 ILE B CA 1
ATOM 1671 C C . ILE B 1 88 ? 10.242 -13.227 1.029 1 98.44 88 ILE B C 1
ATOM 1673 O O . ILE B 1 88 ? 9.25 -12.578 0.689 1 98.44 88 ILE B O 1
ATOM 1677 N N . THR B 1 89 ? 10.852 -12.938 2.15 1 98.75 89 THR B N 1
ATOM 1678 C CA . THR B 1 89 ? 10.531 -11.82 3.031 1 98.75 89 THR B CA 1
ATOM 1679 C C . THR B 1 89 ? 11.523 -10.68 2.846 1 98.75 89 THR B C 1
ATOM 1681 O O . THR B 1 89 ? 12.719 -10.852 3.053 1 98.75 89 THR B O 1
ATOM 1684 N N . ILE B 1 90 ? 11.008 -9.516 2.465 1 98.69 90 ILE B N 1
ATOM 1685 C CA . ILE B 1 90 ? 11.836 -8.367 2.121 1 98.69 90 ILE B CA 1
ATOM 1686 C C . ILE B 1 90 ? 11.469 -7.18 3.008 1 98.69 90 ILE B C 1
ATOM 1688 O O . ILE B 1 90 ? 10.297 -6.809 3.102 1 98.69 90 ILE B O 1
ATOM 1692 N N . LYS B 1 91 ? 12.414 -6.625 3.703 1 98.81 91 LYS B N 1
ATOM 1693 C CA . LYS B 1 91 ? 12.242 -5.324 4.344 1 98.81 91 LYS B CA 1
ATOM 1694 C C . LYS B 1 91 ? 12.508 -4.188 3.359 1 98.81 91 LYS B C 1
ATOM 1696 O O . LYS B 1 91 ? 13.523 -4.188 2.66 1 98.81 91 LYS B O 1
ATOM 1701 N N . ILE B 1 92 ? 11.586 -3.275 3.236 1 98.75 92 ILE B N 1
ATOM 1702 C CA . ILE B 1 92 ? 11.711 -2.154 2.311 1 98.75 92 ILE B CA 1
ATOM 1703 C C . ILE B 1 92 ? 11.641 -0.838 3.084 1 98.75 92 ILE B C 1
ATOM 1705 O O . ILE B 1 92 ? 10.781 -0.666 3.953 1 98.75 92 ILE B O 1
ATOM 1709 N N . GLU B 1 93 ? 12.539 0.033 2.779 1 98.69 93 GLU B N 1
ATOM 1710 C CA . GLU B 1 93 ? 12.547 1.405 3.277 1 98.69 93 GLU B CA 1
ATOM 1711 C C . GLU B 1 93 ? 12.414 2.408 2.137 1 98.69 93 GLU B C 1
ATOM 1713 O O . GLU B 1 93 ? 13.047 2.252 1.088 1 98.69 93 GLU B O 1
ATOM 1718 N N . VAL B 1 94 ? 11.617 3.418 2.357 1 98.75 94 VAL B N 1
ATOM 1719 C CA . VAL B 1 94 ? 11.523 4.527 1.418 1 98.75 94 VAL B CA 1
ATOM 1720 C C . VAL B 1 94 ? 12.258 5.746 1.976 1 98.75 94 VAL B C 1
ATOM 1722 O O . VAL B 1 94 ? 11.938 6.223 3.066 1 98.75 94 VAL B O 1
ATOM 1725 N N . TRP B 1 95 ? 13.188 6.219 1.207 1 98.25 95 TRP B N 1
ATOM 1726 C CA . TRP B 1 95 ? 13.961 7.41 1.538 1 98.25 95 TRP B CA 1
ATOM 1727 C C . TRP B 1 95 ? 13.703 8.523 0.524 1 98.25 95 TRP B C 1
ATOM 1729 O O . TRP B 1 95 ? 13.625 8.266 -0.68 1 98.25 95 TRP B O 1
ATOM 1739 N N . ILE B 1 96 ? 13.594 9.695 1.094 1 96.94 96 ILE B N 1
ATOM 1740 C CA . ILE B 1 96 ? 13.383 10.797 0.163 1 96.94 96 ILE B CA 1
ATOM 1741 C C . ILE B 1 96 ? 14.539 11.789 0.256 1 96.94 96 ILE B C 1
ATOM 1743 O O . ILE B 1 96 ? 15.203 11.875 1.29 1 96.94 96 ILE B O 1
ATOM 1747 N N . LYS B 1 97 ? 14.758 12.398 -0.836 1 96.5 97 LYS B N 1
ATOM 1748 C CA . LYS B 1 97 ? 15.664 13.547 -0.917 1 96.5 97 LYS B CA 1
ATOM 1749 C C . LYS B 1 97 ? 14.93 14.789 -1.419 1 96.5 97 LYS B C 1
ATOM 1751 O O . LYS B 1 97 ? 14.32 14.766 -2.49 1 96.5 97 LYS B O 1
ATOM 1756 N N . LYS B 1 98 ? 15.062 15.875 -0.646 1 94.88 98 LYS B N 1
ATOM 1757 C CA . LYS B 1 98 ? 14.484 17.156 -1.049 1 94.88 98 LYS B CA 1
ATOM 1758 C C . LYS B 1 98 ? 15.359 17.844 -2.096 1 94.88 98 LYS B C 1
ATOM 1760 O O . LYS B 1 98 ? 16.516 18.188 -1.825 1 94.88 98 LYS B O 1
ATOM 1765 N N . VAL B 1 99 ? 14.758 18.094 -3.213 1 93.06 99 VAL B N 1
ATOM 1766 C CA . VAL B 1 99 ? 15.578 18.688 -4.262 1 93.06 99 VAL B CA 1
ATOM 1767 C C . VAL B 1 99 ? 14.906 19.953 -4.781 1 93.06 99 VAL B C 1
ATOM 1769 O O . VAL B 1 99 ? 15.531 20.766 -5.48 1 93.06 99 VAL B O 1
ATOM 1772 N N . SER B 1 100 ? 13.656 20.219 -4.41 1 86.88 100 SER B N 1
ATOM 1773 C CA . SER B 1 100 ? 12.953 21.375 -4.945 1 86.88 100 SER B CA 1
ATOM 1774 C C . SER B 1 100 ? 12.219 22.125 -3.846 1 86.88 100 SER B C 1
ATOM 1776 O O . SER B 1 100 ? 11.57 23.141 -4.109 1 86.88 100 SER B O 1
ATOM 1778 N N . SER B 1 101 ? 12.117 21.531 -2.721 1 81.31 101 SER B N 1
ATOM 1779 C CA . SER B 1 101 ? 11.469 22.188 -1.592 1 81.31 101 SER B CA 1
ATOM 1780 C C . SER B 1 101 ? 12.383 22.219 -0.371 1 81.31 101 SER B C 1
ATOM 1782 O O . SER B 1 101 ? 13.289 21.391 -0.246 1 81.31 101 SER B O 1
ATOM 1784 N N . GLU B 1 102 ? 12.133 23.156 0.437 1 83.38 102 GLU B N 1
ATOM 1785 C CA . GLU B 1 102 ? 12.953 23.281 1.64 1 83.38 102 GLU B CA 1
ATOM 1786 C C . GLU B 1 102 ? 12.602 22.203 2.66 1 83.38 102 GLU B C 1
ATOM 1788 O O . GLU B 1 102 ? 11.453 21.766 2.73 1 83.38 102 GLU B O 1
ATOM 1793 N N . PRO B 1 103 ? 13.586 21.797 3.467 1 83.12 103 PRO B N 1
ATOM 1794 C CA . PRO B 1 103 ? 15.016 22.109 3.393 1 83.12 103 PRO B CA 1
ATOM 1795 C C . PRO B 1 103 ? 15.734 21.297 2.314 1 83.12 103 PRO B C 1
ATOM 1797 O O . PRO B 1 103 ? 15.781 20.078 2.385 1 83.12 103 PRO B O 1
ATOM 1800 N N . LEU B 1 104 ? 16.328 21.953 1.359 1 88.25 104 LEU B N 1
ATOM 1801 C CA . LEU B 1 104 ? 17 21.328 0.217 1 88.25 104 LEU B CA 1
ATOM 1802 C C . LEU B 1 104 ? 18.125 20.406 0.675 1 88.25 104 LEU B C 1
ATOM 1804 O O . LEU B 1 104 ? 18.875 20.75 1.586 1 88.25 104 LEU B O 1
ATOM 1808 N N . GLY B 1 105 ? 18.109 19.281 0.166 1 90.69 105 GLY B N 1
ATOM 1809 C CA . GLY B 1 105 ? 19.203 18.359 0.415 1 90.69 105 GLY B CA 1
ATOM 1810 C C . GLY B 1 105 ? 18.922 17.391 1.538 1 90.69 105 GLY B C 1
ATOM 1811 O O . GLY B 1 105 ? 19.656 16.406 1.726 1 90.69 105 GLY B O 1
ATOM 1812 N N . LYS B 1 106 ? 17.859 17.703 2.336 1 92.69 106 LYS B N 1
ATOM 1813 C CA . LYS B 1 106 ? 17.5 16.781 3.422 1 92.69 106 LYS B CA 1
ATOM 1814 C C . LYS B 1 106 ? 17.172 15.398 2.887 1 92.69 106 LYS B C 1
ATOM 1816 O O . LYS B 1 106 ? 16.547 15.266 1.842 1 92.69 106 LYS B O 1
ATOM 1821 N N . PHE B 1 107 ? 17.766 14.375 3.518 1 95.19 107 PHE B N 1
ATOM 1822 C CA . PHE B 1 107 ? 17.656 12.961 3.164 1 95.19 107 PHE B CA 1
ATOM 1823 C C . PHE B 1 107 ? 17.234 1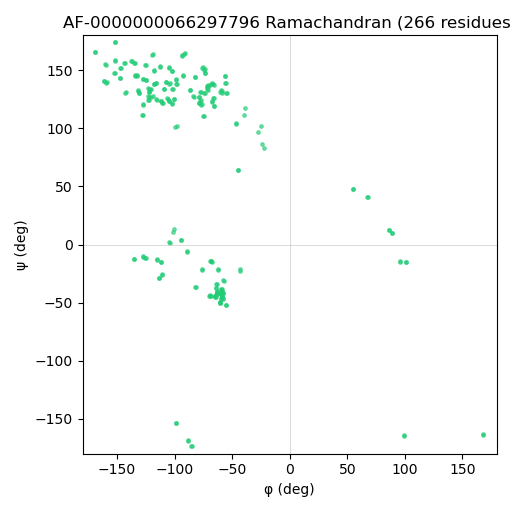2.133 4.371 1 95.19 107 PHE B C 1
ATOM 1825 O O . PHE B 1 107 ? 17.984 12.016 5.34 1 95.19 107 PHE B O 1
ATOM 1832 N N . TYR B 1 108 ? 15.977 11.57 4.344 1 95.94 108 TYR B N 1
ATOM 1833 C CA . TYR B 1 108 ? 15.484 10.852 5.512 1 95.94 108 TYR B CA 1
ATOM 1834 C C . TYR B 1 108 ? 14.492 9.766 5.105 1 95.94 108 TYR B C 1
ATOM 1836 O O . TYR B 1 108 ? 13.961 9.789 3.996 1 95.94 108 TYR B O 1
ATOM 1844 N N . CYS B 1 109 ? 14.312 8.773 5.957 1 97.69 109 CYS B N 1
ATOM 1845 C CA . CYS B 1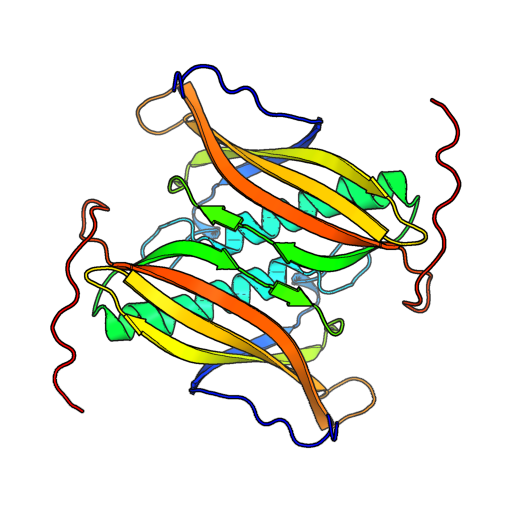 109 ? 13.375 7.672 5.77 1 97.69 109 CYS B CA 1
ATOM 1846 C C . CYS B 1 109 ? 11.945 8.117 6.055 1 97.69 109 CYS B C 1
ATOM 1848 O O . CYS B 1 109 ? 11.68 8.766 7.07 1 97.69 109 CYS B O 1
ATOM 1850 N N . THR B 1 110 ? 11.055 7.793 5.133 1 97.44 110 THR B N 1
ATOM 1851 C CA . THR B 1 110 ? 9.68 8.227 5.344 1 97.44 110 THR B CA 1
ATOM 1852 C C . THR B 1 110 ? 8.773 7.031 5.637 1 97.44 110 THR B C 1
ATOM 1854 O O . THR B 1 110 ? 7.711 7.188 6.234 1 97.44 110 THR B O 1
ATOM 1857 N N . THR B 1 111 ? 9.125 5.879 5.191 1 98.12 111 THR B N 1
ATOM 1858 C CA . THR B 1 111 ? 8.266 4.715 5.344 1 98.12 111 THR B CA 1
ATOM 1859 C C . THR B 1 111 ? 9.086 3.432 5.391 1 98.12 111 THR B C 1
ATOM 1861 O O . THR B 1 111 ? 10.109 3.32 4.707 1 98.12 111 THR B O 1
ATOM 1864 N N . GLU B 1 112 ? 8.648 2.467 6.113 1 98.19 112 GLU B N 1
ATOM 1865 C CA . GLU B 1 112 ? 9.219 1.122 6.109 1 98.19 112 GLU B CA 1
ATOM 1866 C C . GLU B 1 112 ? 8.133 0.062 6.266 1 98.19 112 GLU B C 1
ATOM 1868 O O . GLU B 1 112 ? 7.078 0.329 6.844 1 98.19 112 GLU B O 1
ATOM 1873 N N . ALA B 1 113 ? 8.453 -1.089 5.805 1 98.56 113 ALA B N 1
ATOM 1874 C CA . ALA B 1 113 ? 7.516 -2.205 5.902 1 98.56 113 ALA B CA 1
ATOM 1875 C C . ALA B 1 113 ? 8.195 -3.523 5.539 1 98.56 113 ALA B C 1
ATOM 1877 O O . ALA B 1 113 ? 9.305 -3.529 5.012 1 98.56 113 ALA B O 1
ATOM 1878 N N . ILE B 1 114 ? 7.523 -4.594 5.883 1 98.75 114 ILE B N 1
ATOM 1879 C CA . ILE B 1 114 ? 7.945 -5.938 5.504 1 98.75 114 ILE B CA 1
ATOM 1880 C C . ILE B 1 114 ? 6.953 -6.527 4.5 1 98.75 114 ILE B C 1
ATOM 1882 O O . ILE B 1 114 ? 5.758 -6.613 4.781 1 98.75 114 ILE B O 1
ATOM 1886 N N . PHE B 1 115 ? 7.488 -6.902 3.379 1 98.69 115 PHE B N 1
ATOM 1887 C CA . PHE B 1 115 ? 6.707 -7.551 2.33 1 98.69 115 PHE B CA 1
ATOM 1888 C C . PHE B 1 115 ? 7.055 -9.031 2.232 1 98.69 115 PHE B C 1
ATOM 1890 O O . PHE B 1 115 ? 8.227 -9.406 2.307 1 98.69 115 PHE B O 1
ATOM 1897 N N . VAL B 1 116 ? 6.047 -9.852 2.037 1 98.75 116 VAL B N 1
ATOM 1898 C CA . VAL B 1 116 ? 6.25 -11.273 1.769 1 98.75 116 VAL B CA 1
ATOM 1899 C C . VAL B 1 116 ? 5.75 -11.609 0.366 1 98.75 116 VAL B C 1
ATOM 1901 O O . VAL B 1 116 ? 4.598 -11.328 0.027 1 98.75 116 VAL B O 1
ATOM 1904 N N . TYR B 1 117 ? 6.605 -12.156 -0.38 1 98.31 117 TYR B N 1
ATOM 1905 C CA . TYR B 1 117 ? 6.285 -12.625 -1.725 1 98.31 117 TYR B CA 1
ATOM 1906 C C . TYR B 1 117 ? 6.355 -14.148 -1.801 1 98.31 117 TYR B C 1
ATOM 1908 O O . TYR B 1 117 ? 7.113 -14.781 -1.062 1 98.31 117 TYR B O 1
ATOM 1916 N N . VAL B 1 118 ? 5.605 -14.719 -2.697 1 98.25 118 VAL B N 1
ATOM 1917 C CA . VAL B 1 118 ? 5.676 -16.141 -2.994 1 98.25 118 VAL B CA 1
ATOM 1918 C C . VAL B 1 118 ? 5.996 -16.344 -4.473 1 98.25 118 VAL B C 1
ATOM 1920 O O . VAL B 1 118 ? 5.355 -15.75 -5.344 1 98.25 118 VAL B O 1
ATOM 1923 N N . ALA B 1 119 ? 7 -17.109 -4.758 1 98.06 119 ALA B N 1
ATOM 1924 C CA . ALA B 1 119 ? 7.316 -17.484 -6.133 1 98.06 119 ALA B CA 1
ATOM 1925 C C . ALA B 1 119 ? 6.219 -18.359 -6.734 1 98.06 119 ALA B C 1
ATOM 1927 O O . ALA B 1 119 ? 5.719 -19.281 -6.078 1 98.06 119 ALA B O 1
ATOM 1928 N N . VAL B 1 120 ? 5.891 -18.047 -8.008 1 96.25 120 VAL B N 1
ATOM 1929 C CA . VAL B 1 120 ? 4.82 -18.828 -8.617 1 96.25 120 VAL B CA 1
ATOM 1930 C C . VAL B 1 120 ? 5.227 -19.25 -10.031 1 96.25 120 VAL B C 1
ATOM 1932 O O . VAL B 1 120 ? 6.059 -18.594 -10.656 1 96.25 120 VAL B O 1
ATOM 1935 N N . ASP B 1 121 ? 4.609 -20.328 -10.492 1 94.69 121 ASP B N 1
ATOM 1936 C CA . ASP B 1 121 ? 4.844 -20.766 -11.867 1 94.69 121 ASP B CA 1
ATOM 1937 C C . ASP B 1 121 ? 3.877 -20.094 -12.836 1 94.69 121 ASP B C 1
ATOM 1939 O O . ASP B 1 121 ? 3.209 -19.125 -12.477 1 94.69 121 ASP B O 1
ATOM 1943 N N . GLU B 1 122 ? 3.852 -20.594 -14.039 1 91.06 122 GLU B N 1
ATOM 1944 C CA . GLU B 1 122 ? 3.062 -19.969 -15.094 1 91.06 122 GLU B CA 1
ATOM 1945 C C . GLU B 1 122 ? 1.567 -20.109 -14.82 1 91.06 122 GLU B C 1
ATOM 1947 O O . GLU B 1 122 ? 0.753 -19.391 -15.414 1 91.06 122 GLU B O 1
ATOM 1952 N N . PHE B 1 123 ? 1.223 -21 -13.867 1 90.31 123 PHE B N 1
ATOM 1953 C CA . PHE B 1 123 ? -0.182 -21.234 -13.57 1 90.31 123 PHE B CA 1
ATOM 1954 C C . PHE B 1 123 ? -0.582 -20.562 -12.266 1 90.31 123 PHE B C 1
ATOM 1956 O O . PHE B 1 123 ? -1.709 -20.734 -11.789 1 90.31 123 PHE B O 1
ATOM 1963 N N . GLY B 1 124 ? 0.325 -19.859 -11.641 1 91.12 124 GLY B N 1
ATOM 1964 C CA . GLY B 1 124 ? 0.025 -19.141 -10.414 1 91.12 124 GLY B CA 1
ATOM 1965 C C . GLY B 1 124 ? 0.168 -20 -9.172 1 91.12 124 GLY B C 1
ATOM 1966 O O . GLY B 1 124 ? -0.249 -19.594 -8.086 1 91.12 124 GLY B O 1
ATOM 1967 N N . GLN B 1 125 ? 0.802 -21.172 -9.422 1 95.69 125 GLN B N 1
ATOM 1968 C CA . GLN B 1 125 ? 1.022 -22.062 -8.281 1 95.69 125 GLN B CA 1
ATOM 1969 C C . GLN B 1 125 ? 2.393 -21.812 -7.656 1 95.69 125 GLN B C 1
ATOM 1971 O O . GLN B 1 125 ? 3.369 -21.562 -8.359 1 95.69 125 GLN B O 1
ATOM 1976 N N . PRO B 1 126 ? 2.412 -21.969 -6.34 1 97.38 126 PRO B N 1
ATOM 1977 C CA . PRO B 1 126 ? 3.705 -21.766 -5.684 1 97.38 126 PRO B CA 1
ATOM 1978 C C . PRO B 1 126 ? 4.809 -22.656 -6.258 1 97.38 126 PRO B C 1
ATOM 1980 O O . PRO B 1 126 ? 4.562 -23.812 -6.586 1 97.38 126 PRO B O 1
ATOM 1983 N N . LYS B 1 127 ? 5.914 -22.094 -6.391 1 96.75 127 LYS B N 1
ATOM 1984 C CA . LYS B 1 127 ? 7.09 -22.781 -6.922 1 96.75 127 LYS B CA 1
ATOM 1985 C C . LYS B 1 127 ? 8.266 -22.688 -5.953 1 96.75 127 LYS B C 1
ATOM 1987 O O . LYS B 1 127 ? 8.531 -21.625 -5.395 1 96.75 127 LYS B O 1
ATOM 1992 N N . THR B 1 128 ? 9.016 -23.75 -5.836 1 96.56 128 THR B N 1
ATOM 1993 C CA . THR B 1 128 ? 10.141 -23.812 -4.91 1 96.56 128 THR B CA 1
ATOM 1994 C C . THR B 1 128 ? 11.289 -22.922 -5.391 1 96.56 128 THR B C 1
ATOM 1996 O O . THR B 1 128 ? 11.602 -22.891 -6.582 1 96.56 128 THR B O 1
ATOM 1999 N N . LEU B 1 129 ? 11.852 -22.219 -4.434 1 97.06 129 LEU B N 1
ATOM 2000 C CA . LEU B 1 129 ? 13.031 -21.422 -4.734 1 97.06 129 LEU B CA 1
ATOM 2001 C C . LEU B 1 129 ? 14.25 -22.312 -4.961 1 97.06 129 LEU B C 1
ATOM 2003 O O . LEU B 1 129 ? 14.414 -23.312 -4.277 1 97.06 129 LEU B O 1
ATOM 2007 N N . LEU B 1 130 ? 14.938 -21.969 -5.945 1 89.25 130 LEU B N 1
ATOM 2008 C CA . LEU B 1 130 ? 16.188 -22.688 -6.16 1 89.25 130 LEU B CA 1
ATOM 2009 C C . LEU B 1 130 ? 17.219 -22.328 -5.109 1 89.25 130 LEU B C 1
ATOM 2011 O O . LEU B 1 130 ? 17.25 -21.188 -4.637 1 89.25 130 LEU B O 1
ATOM 2015 N N . PRO B 1 131 ? 17.812 -23.344 -4.594 1 75.19 131 PRO B N 1
ATOM 2016 C CA . PRO B 1 131 ? 18.828 -23.047 -3.58 1 75.19 131 PRO B CA 1
ATOM 2017 C C . PRO B 1 131 ? 19.781 -21.938 -4 1 75.19 131 PRO B C 1
ATOM 2019 O O . PRO B 1 131 ? 20.047 -21.766 -5.191 1 75.19 131 PRO B O 1
ATOM 2022 N N . PHE B 1 132 ? 19.609 -20.703 -3.414 1 60 132 PHE B N 1
ATOM 2023 C CA . PHE B 1 132 ? 20.547 -19.625 -3.695 1 60 132 PHE B CA 1
ATOM 2024 C C . PHE B 1 132 ? 21.891 -20.172 -4.168 1 60 132 PHE B C 1
ATOM 2026 O O . PHE B 1 132 ? 22.5 -21.016 -3.492 1 60 132 PHE B O 1
ATOM 2033 N N . SER B 1 133 ? 22.109 -20.516 -5.418 1 43.31 133 SER B N 1
ATOM 2034 C CA . SER B 1 133 ? 23.531 -20.672 -5.699 1 43.31 133 SER B CA 1
ATOM 2035 C C . SER B 1 133 ? 24.359 -19.609 -4.98 1 43.31 133 SER B C 1
ATOM 2037 O O . SER B 1 133 ? 23.922 -18.484 -4.824 1 43.31 133 SER B O 1
ATOM 2039 N N . ILE B 1 134 ? 25.344 -19.969 -3.984 1 37.53 134 ILE B N 1
ATOM 2040 C CA . ILE B 1 134 ? 26.438 -19.188 -3.406 1 37.53 134 ILE B CA 1
ATOM 2041 C C . ILE B 1 134 ? 26.906 -18.125 -4.402 1 37.53 134 ILE B C 1
ATOM 2043 O O . ILE B 1 134 ? 27.344 -18.453 -5.504 1 37.53 134 ILE B O 1
ATOM 2047 N N . ILE B 1 135 ? 26.438 -16.812 -4.32 1 27.11 135 ILE B N 1
ATOM 2048 C CA . ILE B 1 135 ? 27.484 -15.914 -4.785 1 27.11 135 ILE B CA 1
ATOM 2049 C C . ILE B 1 135 ? 28.797 -16.266 -4.09 1 27.11 135 ILE B C 1
ATOM 2051 O O . ILE B 1 135 ? 28.844 -16.438 -2.869 1 27.11 135 ILE B O 1
#

pLDDT: mean 92.0, std 14.04, range [27.11, 98.81]

Foldseek 3Di:
DPLPDDDDDADWQDKDFAAQVCADPVSFNDVVSVVVRQVVSAQSVVCVQQVAHKDWDDKDDKDFADTDHGGKMKIKGKDWDDDDFFKTKIKIWIWIAAPPDPPHGDIHTGMIIIIMMGGADPVRHGDGGDDPPDD/DPLPDDDDDADWQDKDFAAQVCADPVSFNDVVSVVVRQVNSAQSVVCVQQVAHKDWDDKDDKDFADTDHGGKMKIKGKDWDDDDQFKTKIKIWIWIAAPPDPPHGDIHTGMIIIIMMGGADPVRHGDGGDDPPDD

Sequence (270 aa):
MNIKNQKPKGKMVLRTLAMPADTNANGDIFGGWIMSQMDIGGAILAKEIARGRVVTVSVNGMTFLKSVSVGDVVSCYAHCIRTGNTSITIKIEVWIKKVSSEPLGKFYCTTEAIFVYVAVDEFGQPKTLLPFSIIMNIKNQKPKGKMVLRTLAMPADTNANGDIFGGWIMSQMDIGGAILAKEIARGRVVTVSVNGMTFLKSVSVGDVVSCYAHCIRTGNTSITIKIEVWIKKVSSEPLGKFYCTTEAIFVYVAVDEFGQPKTLLPFSII

Organism: Buchnera aphidicola subsp. Baizongia pistaciae (strain Bp) (NCBI:txid224915)

InterPro domains:
  IPR006683 Thioesterase domain [PF03061] (26-98)
  IPR029069 HotDog domain superfamily [SSF54637] (9-129)
  IPR033120 Hotdog acyl-CoA thioesterase (ACOT)-type domain [PS51770] (8-123)
  IPR040170 Cytosolic acyl coenzyme A thioester hydrolase [PTHR11049] (6-129)

Radius of gyration: 18.95 Å; Cα contacts (8 Å, |Δi|>4): 643; chains: 2; bounding box: 54×47×38 Å

Secondary structure (DSSP, 8-state):
--TT--PPPSEEEEEEE--GGGB-TTSPBPHHHHHHHHHHHHHHHHHHHHTS-EEEEEEEEEEE-S---TT-EEEEEEEEEEE-SSEEEEEEEEEEE-SSSSSTT-EEEEEEEEEEEEEB-TTS-B-PPP-----/--TT--PPPSEEEEEEE--GGGB-TTSPBPHHHHHHHHHHHHHHHHHHHHTS-EEEEEEEEEEE-S---TT-EEEEEEEEEEE-SSEEEEEEEEEEE-SSSSSTT-EEEEEEEEEEEEEB-TTS-B-PPP-----